Protein AF-A0A914Z9F3-F1 (afdb_monomer_lite)

Sequence (231 aa):
MIIFDWIPIPLVYPQLVTFCVRLYFFVCLFTRQIIKSKEAELPDSPLFWVPVTTIVEFIVYMGWSKVAEDMLHPLGETFGGNFECNHIIDTNLITGLSLVDSGAKPLPSLRKDAFWDSKTIAPLYTFETANRDIFTMTGTAATVNYVERVDRILMVPHKSKLIKMSQEEQDKSFKKVDVKKYNNKHKIFKKQQMNMDEDIIIKKLRRKANKEELDQMMVKPPLFEDVMLKL

InterPro domains:
  IPR000615 Bestrophin [PTHR10736] (2-202)
  IPR021134 Bestrophin-like [PF01062] (2-101)

Foldseek 3Di:
DVVPVVDADPPCPLVV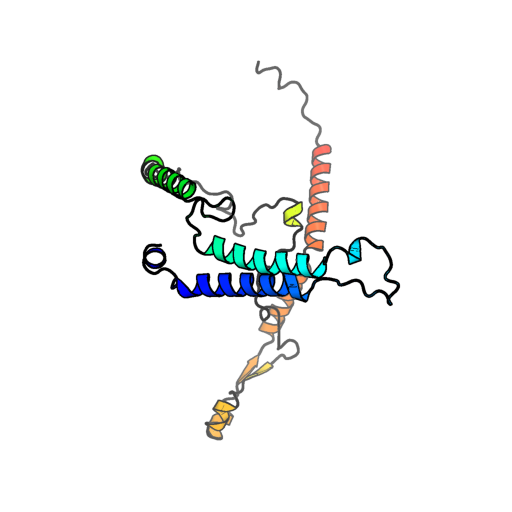LVVVLVVVVVVCVPPVQQDDDPPDPDPPDVCSRDVVVSVVVNCVSVVVSVVVVCVSCQCDPPPPRHDPVVVVVVVCVVVVVCCVPVVVDDDDDDDQDPCNVPPDDDDDDDPVVLPDDDPDDDDPCPLDDPCLPHQKDKDADDPVVVVVDDPVVRVVRIDIDGCPVVNVVSVVVVVVVVCVPSVNVVVVVVVVVVVVVVVVVVPDDDDPDPPPPPD

Secondary structure (DSSP, 8-state):
-HHHHHSPPPTHHHHHHHHHHHHHHHHHHHHT-----TTS-----HHHHS-HHHHHHHHHHHHHHHHHHHHH-TTS--TTTS--HHHHHHHHHHHHHHHHHTTTSPPPPP---TTTT-SS------HHHHTS-------TTSS--TTTT-SEEEE---HHHHTTS-HHHHHH--EEEE-HHHHHHHHHHHHHHHHT-HHHHHHHHHHHHHHHHHHHHHSPPPPTTTTTT--

Radius of gyration: 37.53 Å; chains: 1; bounding box: 71×94×92 Å

pLDDT: mean 79.24, std 12.4, range [41.91, 96.25]

Structure (mmCIF, N/CA/C/O backbone):
data_AF-A0A914Z9F3-F1
#
_entry.id   AF-A0A914Z9F3-F1
#
loop_
_atom_site.group_PDB
_atom_site.id
_atom_site.type_symbol
_atom_site.label_atom_id
_atom_site.label_alt_id
_atom_site.label_comp_id
_atom_site.label_asym_id
_atom_site.label_entity_id
_atom_site.label_seq_id
_atom_site.pdbx_PDB_ins_code
_atom_site.Cartn_x
_atom_site.Cartn_y
_atom_site.Cartn_z
_atom_site.occupancy
_atom_site.B_iso_or_equiv
_atom_site.auth_seq_id
_atom_site.auth_comp_id
_atom_site.auth_asym_id
_atom_site.auth_atom_id
_atom_site.pdbx_PDB_model_num
ATOM 1 N N . MET A 1 1 ? 14.588 -8.986 7.272 1.00 61.41 1 MET A N 1
ATOM 2 C CA . MET A 1 1 ? 15.694 -8.224 6.655 1.00 61.41 1 MET A CA 1
ATOM 3 C C . MET A 1 1 ? 16.942 -9.078 6.477 1.00 61.41 1 MET A C 1
ATOM 5 O O . MET A 1 1 ? 17.325 -9.273 5.341 1.00 61.41 1 MET A O 1
ATOM 9 N N . ILE A 1 2 ? 17.491 -9.687 7.536 1.00 73.06 2 ILE A N 1
ATOM 10 C CA . ILE A 1 2 ? 18.753 -10.460 7.471 1.00 73.06 2 ILE A CA 1
ATOM 11 C C . ILE A 1 2 ? 18.743 -11.578 6.411 1.00 73.06 2 ILE A C 1
ATOM 13 O O . ILE A 1 2 ? 19.707 -11.720 5.679 1.00 73.06 2 ILE A O 1
ATOM 17 N N . ILE A 1 3 ? 17.650 -12.338 6.265 1.00 80.06 3 ILE A N 1
ATOM 18 C CA . ILE A 1 3 ? 17.568 -13.420 5.257 1.00 80.06 3 ILE A CA 1
ATOM 19 C C . ILE A 1 3 ? 17.565 -12.874 3.815 1.00 80.06 3 ILE A C 1
ATOM 21 O O . ILE A 1 3 ? 18.126 -13.505 2.924 1.00 80.06 3 ILE A O 1
ATOM 25 N N . PHE A 1 4 ? 16.956 -11.704 3.594 1.00 77.06 4 PHE A N 1
ATOM 26 C CA . PHE A 1 4 ? 16.903 -11.052 2.279 1.00 77.06 4 PHE A CA 1
ATOM 27 C C . PHE A 1 4 ? 18.227 -10.378 1.904 1.00 77.06 4 PHE A C 1
ATOM 29 O O . PHE A 1 4 ? 18.531 -10.269 0.724 1.00 77.06 4 PHE A O 1
ATOM 36 N N . ASP A 1 5 ? 19.007 -9.957 2.900 1.00 79.62 5 ASP A N 1
ATOM 37 C CA . ASP A 1 5 ? 20.354 -9.410 2.714 1.00 79.62 5 ASP A CA 1
ATOM 38 C C . ASP A 1 5 ? 21.401 -10.529 2.537 1.00 79.62 5 ASP A C 1
ATOM 40 O O . ASP A 1 5 ? 22.296 -10.447 1.702 1.00 79.62 5 ASP A O 1
ATOM 44 N N . TRP A 1 6 ? 21.242 -11.637 3.270 1.00 84.38 6 TRP A N 1
ATOM 45 C CA . TRP A 1 6 ? 22.162 -12.778 3.241 1.00 84.38 6 TRP A CA 1
ATOM 46 C C . TRP A 1 6 ? 22.113 -13.569 1.929 1.00 84.38 6 TRP A C 1
ATOM 48 O O . TRP A 1 6 ? 23.140 -14.070 1.471 1.00 84.38 6 TRP A O 1
ATOM 58 N N . ILE A 1 7 ? 20.926 -13.740 1.339 1.00 83.94 7 ILE A N 1
ATOM 59 C CA . ILE A 1 7 ? 20.751 -14.498 0.094 1.00 83.94 7 ILE A CA 1
ATOM 60 C C . ILE A 1 7 ? 20.280 -13.536 -0.999 1.00 83.94 7 ILE A C 1
ATOM 62 O O . ILE A 1 7 ? 19.070 -13.383 -1.195 1.00 83.94 7 ILE A O 1
ATOM 66 N N . PRO A 1 8 ? 21.206 -12.897 -1.737 1.00 79.75 8 PRO A N 1
ATOM 67 C CA . PRO A 1 8 ? 20.824 -12.094 -2.883 1.00 79.75 8 PRO A CA 1
ATOM 68 C C . PRO A 1 8 ? 20.286 -12.992 -4.001 1.00 79.75 8 PRO A C 1
ATOM 70 O O . PRO A 1 8 ? 20.669 -14.159 -4.142 1.00 79.75 8 PRO A O 1
ATOM 73 N N . ILE A 1 9 ? 19.416 -12.427 -4.841 1.00 84.50 9 ILE A N 1
ATOM 74 C CA . ILE A 1 9 ? 18.993 -13.083 -6.083 1.00 84.50 9 ILE A CA 1
ATOM 75 C C . ILE A 1 9 ? 20.256 -13.428 -6.888 1.00 84.50 9 ILE A C 1
ATOM 77 O O . ILE A 1 9 ? 21.143 -12.575 -6.999 1.00 84.50 9 ILE A O 1
ATOM 81 N N . PRO A 1 10 ? 20.377 -14.650 -7.447 1.00 91.00 10 PRO A N 1
ATOM 82 C CA . PRO A 1 10 ? 21.606 -15.045 -8.116 1.00 91.00 10 PRO A CA 1
ATOM 83 C C . PRO A 1 10 ? 21.963 -14.056 -9.224 1.00 91.00 10 PRO A C 1
ATOM 85 O O . PRO A 1 10 ? 21.136 -13.739 -10.080 1.00 91.00 10 PRO A O 1
ATOM 88 N N . LEU A 1 11 ? 23.210 -13.585 -9.198 1.00 86.81 11 LEU A N 1
ATOM 89 C CA . LEU A 1 11 ? 23.693 -12.454 -9.993 1.00 86.81 11 LEU A CA 1
ATOM 90 C C . LEU A 1 11 ? 23.451 -12.617 -11.505 1.00 86.81 11 LEU A C 1
ATOM 92 O O . LEU A 1 11 ? 23.214 -11.641 -12.213 1.00 86.81 11 LEU A O 1
ATOM 96 N N . VAL A 1 12 ? 23.442 -13.860 -11.983 1.00 93.19 12 VAL A N 1
ATOM 97 C CA . VAL A 1 12 ? 23.140 -14.210 -13.374 1.00 93.19 12 VAL A CA 1
ATOM 98 C C . VAL A 1 12 ? 21.751 -13.745 -13.822 1.00 93.19 12 VAL A C 1
ATOM 100 O O . VAL A 1 12 ? 21.608 -13.349 -14.976 1.00 93.19 12 VAL A O 1
ATOM 103 N N . TYR A 1 13 ? 20.729 -13.751 -12.958 1.00 90.44 13 TYR A N 1
ATOM 104 C CA . TYR A 1 13 ? 19.361 -13.427 -13.379 1.00 90.44 13 TYR A CA 1
ATOM 105 C C . TYR A 1 13 ? 19.193 -11.945 -13.758 1.00 90.44 13 TYR A C 1
ATOM 107 O O . TYR A 1 13 ? 18.796 -11.684 -14.898 1.00 90.44 13 TYR A O 1
ATOM 115 N N . PRO A 1 14 ? 19.535 -10.957 -12.901 1.00 89.81 14 PRO A N 1
ATOM 116 C CA . PRO A 1 14 ? 19.434 -9.546 -13.283 1.00 89.81 14 PRO A CA 1
ATOM 117 C C . PRO A 1 14 ? 20.367 -9.183 -14.442 1.00 89.81 14 PRO A C 1
ATOM 119 O O . PRO A 1 14 ? 19.999 -8.391 -15.313 1.00 89.81 14 PRO A O 1
ATOM 122 N N . GLN A 1 15 ? 21.559 -9.789 -14.487 1.00 91.62 15 GLN A N 1
ATOM 123 C CA . GLN A 1 15 ? 22.522 -9.578 -15.566 1.00 91.62 15 GLN A CA 1
ATOM 124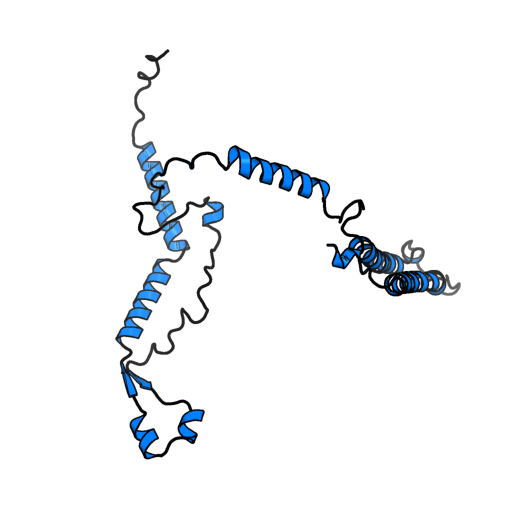 C C . GLN A 1 15 ? 21.980 -10.054 -16.914 1.00 91.62 15 GLN A C 1
ATOM 126 O O . GLN A 1 15 ? 22.049 -9.305 -17.888 1.00 91.62 15 GLN A O 1
ATOM 131 N N . LEU A 1 16 ? 21.405 -11.259 -16.971 1.00 93.56 16 LEU A N 1
ATOM 132 C CA . LEU A 1 16 ? 20.838 -11.816 -18.196 1.00 93.56 16 LEU A CA 1
ATOM 133 C C . LEU A 1 16 ? 19.661 -10.976 -18.694 1.00 93.56 16 LEU A C 1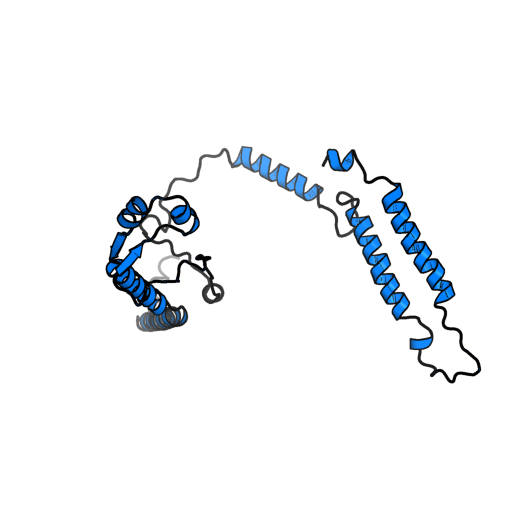
ATOM 135 O O . LEU A 1 16 ? 19.628 -10.618 -19.865 1.00 93.56 16 LEU A O 1
ATOM 139 N N . VAL A 1 17 ? 18.728 -10.611 -17.811 1.00 91.94 17 VAL A N 1
ATOM 140 C CA . VAL A 1 17 ? 17.560 -9.793 -18.180 1.00 91.94 17 VAL A CA 1
ATOM 141 C C . VAL A 1 17 ? 18.003 -8.433 -18.723 1.00 91.94 17 VAL A C 1
ATOM 143 O O . VAL A 1 17 ? 17.582 -8.031 -19.808 1.00 91.94 17 VAL A O 1
ATOM 146 N N . THR A 1 18 ? 18.925 -7.764 -18.029 1.00 90.75 18 THR A N 1
ATOM 147 C CA . THR A 1 18 ? 19.477 -6.472 -18.457 1.00 90.75 18 THR A CA 1
ATOM 148 C C . THR A 1 18 ? 20.204 -6.584 -19.798 1.00 90.75 18 THR A C 1
ATOM 150 O O . THR A 1 18 ? 20.069 -5.718 -20.664 1.00 90.75 18 THR A O 1
ATOM 153 N N . PHE A 1 19 ? 20.969 -7.658 -19.993 1.00 93.12 19 PHE A N 1
ATOM 154 C CA . PHE A 1 19 ? 21.674 -7.928 -21.239 1.00 93.12 19 PHE A CA 1
ATOM 155 C C . PHE A 1 19 ? 20.703 -8.180 -22.397 1.00 93.12 19 PHE A C 1
ATOM 157 O O . PHE A 1 19 ? 20.846 -7.557 -23.446 1.00 93.12 19 PHE A O 1
ATOM 164 N N . CYS A 1 20 ? 19.682 -9.018 -22.206 1.00 94.38 20 CYS A N 1
ATOM 165 C CA . CYS A 1 20 ? 18.675 -9.322 -23.220 1.00 94.38 20 CYS A CA 1
ATOM 166 C C . CYS A 1 20 ? 17.911 -8.072 -23.673 1.00 94.38 20 CYS A C 1
ATOM 168 O O . CYS A 1 20 ? 17.770 -7.857 -24.875 1.00 94.38 20 CYS A O 1
ATOM 170 N N . VAL A 1 21 ? 17.465 -7.223 -22.739 1.00 93.50 21 VAL A N 1
ATOM 171 C CA . VAL A 1 21 ? 16.741 -5.982 -23.071 1.00 93.50 21 VAL A CA 1
ATOM 172 C C . VAL A 1 21 ? 17.645 -5.016 -23.843 1.00 93.50 21 VAL A C 1
ATOM 174 O O . VAL A 1 21 ? 17.243 -4.486 -24.879 1.00 93.50 21 VAL A O 1
ATOM 177 N N . ARG A 1 22 ? 18.898 -4.830 -23.407 1.00 92.50 22 ARG A N 1
ATOM 178 C CA . ARG A 1 22 ? 19.866 -3.968 -24.110 1.00 92.50 22 ARG A CA 1
ATOM 179 C C . ARG A 1 22 ? 20.220 -4.505 -25.496 1.00 92.50 22 ARG A C 1
ATOM 181 O O . ARG A 1 22 ? 20.286 -3.727 -26.442 1.00 92.50 22 ARG A O 1
ATOM 188 N N . LEU A 1 23 ? 20.412 -5.817 -25.633 1.00 94.44 23 LEU A N 1
ATOM 189 C CA . LEU A 1 23 ? 20.721 -6.464 -26.908 1.00 94.44 23 LEU A CA 1
ATOM 190 C C . LEU A 1 23 ? 19.545 -6.369 -27.890 1.00 94.44 23 LEU A C 1
ATOM 192 O O . LEU A 1 23 ? 19.754 -6.078 -29.065 1.00 94.44 23 LEU A O 1
ATOM 196 N N . TYR A 1 24 ? 18.313 -6.551 -27.410 1.00 92.38 24 TYR A N 1
ATOM 197 C CA . TYR A 1 24 ? 17.103 -6.369 -28.212 1.00 92.38 24 TYR A CA 1
ATOM 198 C C . TYR A 1 24 ? 17.048 -4.963 -28.826 1.00 92.38 24 TYR A C 1
ATOM 200 O O . TYR A 1 24 ? 16.878 -4.820 -30.039 1.00 92.38 24 TYR A O 1
ATOM 208 N N . PHE A 1 25 ? 17.277 -3.923 -28.019 1.00 91.88 25 PHE A N 1
ATOM 209 C CA . PHE A 1 25 ? 17.292 -2.548 -28.521 1.00 91.88 25 PHE A CA 1
ATOM 210 C C . PHE A 1 25 ? 18.509 -2.222 -29.382 1.00 91.88 25 PHE A C 1
ATOM 212 O O . PHE A 1 25 ? 18.378 -1.461 -30.339 1.00 91.88 25 PHE A O 1
ATOM 219 N N . PHE A 1 26 ? 19.662 -2.837 -29.112 1.00 92.12 26 PHE A N 1
ATOM 220 C CA . PHE A 1 26 ? 20.844 -2.722 -29.964 1.00 92.12 26 PHE A CA 1
ATOM 221 C C . PHE A 1 26 ? 20.559 -3.219 -31.388 1.00 92.12 26 PHE A C 1
ATOM 223 O O . PHE A 1 26 ? 20.882 -2.535 -32.354 1.00 92.12 26 PHE A O 1
ATOM 230 N N . VAL A 1 27 ? 19.877 -4.358 -31.538 1.00 92.62 27 VAL A N 1
ATOM 231 C CA . VAL A 1 27 ? 19.457 -4.869 -32.854 1.00 92.62 27 VAL A CA 1
ATOM 232 C C . VAL A 1 27 ? 18.350 -4.001 -33.469 1.00 92.62 27 VAL A C 1
ATOM 234 O O . VAL A 1 27 ? 18.373 -3.735 -34.675 1.00 92.62 27 VAL A O 1
ATOM 237 N N . CYS A 1 28 ? 17.402 -3.503 -32.667 1.00 88.88 28 CYS A N 1
ATOM 238 C CA . CYS A 1 28 ? 16.354 -2.589 -33.140 1.00 88.88 28 CYS A CA 1
ATOM 239 C C . CYS A 1 28 ? 16.918 -1.275 -33.703 1.00 88.88 28 CYS A C 1
ATOM 241 O O . CYS A 1 28 ? 16.330 -0.720 -34.629 1.00 88.88 28 CYS A O 1
ATOM 243 N N . LEU A 1 29 ? 18.068 -0.809 -33.203 1.00 87.12 29 LEU A N 1
ATOM 244 C CA . LEU A 1 29 ? 18.739 0.404 -33.678 1.00 87.12 29 LEU A CA 1
ATOM 245 C C . LEU A 1 29 ? 19.137 0.306 -35.156 1.00 87.12 29 LEU A C 1
ATOM 247 O O . LEU A 1 29 ? 19.046 1.301 -35.867 1.00 87.12 29 LEU A O 1
ATOM 251 N N . PHE A 1 30 ? 19.531 -0.881 -35.627 1.00 87.56 30 PHE A N 1
ATOM 252 C CA . PHE A 1 30 ? 19.907 -1.115 -37.027 1.00 87.56 30 PHE A CA 1
ATOM 253 C C . PHE A 1 30 ? 18.733 -1.584 -37.890 1.00 87.56 30 PHE A C 1
ATOM 255 O O . PHE A 1 30 ? 18.612 -1.187 -39.043 1.00 87.56 30 PHE A O 1
ATOM 262 N N . THR A 1 31 ? 17.852 -2.421 -37.340 1.00 86.69 31 THR A N 1
ATOM 263 C CA . THR A 1 31 ? 16.761 -3.048 -38.108 1.00 86.69 31 THR A CA 1
ATOM 264 C C . THR A 1 31 ? 15.561 -2.134 -38.327 1.00 86.69 31 THR A C 1
ATOM 266 O O . THR A 1 31 ? 14.862 -2.285 -39.323 1.00 86.69 31 THR A O 1
ATOM 269 N N . ARG A 1 32 ? 15.315 -1.175 -37.427 1.00 83.56 32 ARG A N 1
ATOM 270 C CA . ARG A 1 32 ? 14.172 -0.251 -37.508 1.00 83.56 32 ARG A CA 1
ATOM 271 C C . ARG A 1 32 ? 14.560 1.136 -38.023 1.00 83.56 32 ARG A C 1
ATOM 273 O O . ARG A 1 32 ? 13.851 2.109 -37.768 1.00 83.56 32 ARG A O 1
ATOM 280 N N . GLN A 1 33 ? 15.687 1.232 -38.731 1.00 83.00 33 GLN A N 1
ATOM 281 C CA . GLN A 1 33 ? 16.065 2.453 -39.436 1.00 83.00 33 GLN A CA 1
ATOM 282 C C . GLN A 1 33 ? 15.155 2.649 -40.643 1.00 83.00 33 GLN A C 1
ATOM 284 O O . GLN A 1 33 ? 14.947 1.743 -41.447 1.00 83.00 33 GLN A O 1
ATOM 289 N N . ILE A 1 34 ? 14.615 3.854 -40.768 1.00 76.12 34 ILE A N 1
ATOM 290 C CA . ILE A 1 34 ? 13.726 4.214 -41.862 1.00 76.12 34 ILE A CA 1
ATOM 291 C C . ILE A 1 34 ? 14.596 4.629 -43.057 1.00 76.12 34 ILE A C 1
ATOM 293 O O . ILE A 1 34 ? 15.137 5.733 -43.101 1.00 76.12 34 ILE A O 1
ATOM 297 N N . ILE A 1 35 ? 14.773 3.722 -44.020 1.00 73.38 35 ILE A N 1
ATOM 298 C CA . ILE A 1 35 ? 15.556 3.971 -45.238 1.00 73.38 35 ILE A CA 1
ATOM 299 C C . ILE A 1 35 ? 14.635 4.623 -46.276 1.00 73.38 35 ILE A C 1
ATOM 301 O O . ILE A 1 35 ? 13.633 4.034 -46.683 1.00 73.38 35 ILE A O 1
ATOM 305 N N . LYS A 1 36 ? 14.970 5.840 -46.726 1.00 65.38 36 LYS A N 1
ATOM 306 C CA . LYS A 1 36 ? 14.265 6.494 -47.840 1.00 65.38 36 LYS A CA 1
ATOM 307 C C . LYS A 1 36 ? 14.519 5.701 -49.129 1.00 65.38 36 LYS A C 1
ATOM 309 O O . LYS A 1 36 ? 15.645 5.681 -49.624 1.00 65.38 36 LYS A O 1
ATOM 314 N N . SER A 1 37 ? 13.486 5.065 -49.682 1.00 62.09 37 SER A N 1
ATOM 315 C CA . SER A 1 37 ? 13.538 4.535 -51.050 1.00 62.09 37 SER A CA 1
ATOM 316 C C . SER A 1 37 ? 13.363 5.686 -52.042 1.00 62.09 37 SER A C 1
ATOM 318 O O . SER A 1 37 ? 12.465 6.506 -51.868 1.00 62.09 37 SER A O 1
ATOM 320 N N . LYS A 1 38 ? 14.199 5.750 -53.088 1.00 58.78 38 LYS A N 1
ATOM 321 C CA . LYS A 1 38 ? 14.121 6.782 -54.144 1.00 58.78 38 LYS A CA 1
ATOM 322 C C . LYS A 1 38 ? 12.818 6.731 -54.960 1.00 58.78 38 LYS A C 1
ATOM 324 O O . LYS A 1 38 ? 12.537 7.678 -55.681 1.00 58.78 38 LYS A O 1
ATOM 329 N N . GLU A 1 39 ? 12.052 5.648 -54.850 1.00 58.75 39 GLU A N 1
ATOM 330 C CA . GLU A 1 39 ? 10.845 5.382 -55.648 1.00 58.75 39 GLU A CA 1
ATOM 331 C C . GLU A 1 39 ? 9.534 5.610 -54.876 1.00 58.75 39 GLU A C 1
ATOM 333 O O . GLU A 1 39 ? 8.460 5.560 -55.469 1.00 58.75 39 GLU A O 1
ATOM 338 N N . ALA A 1 40 ? 9.597 5.869 -53.565 1.00 59.59 40 ALA A N 1
ATOM 339 C CA . ALA A 1 40 ? 8.420 6.120 -52.741 1.00 59.59 40 ALA A CA 1
ATOM 340 C C . ALA A 1 40 ? 8.362 7.603 -52.358 1.00 59.59 40 ALA A C 1
ATOM 342 O O . ALA A 1 40 ? 9.180 8.071 -51.565 1.00 59.59 40 ALA A O 1
ATOM 343 N N . GLU A 1 41 ? 7.387 8.332 -52.910 1.00 58.06 41 GLU A N 1
ATOM 344 C CA . GLU A 1 41 ? 7.013 9.688 -52.492 1.00 58.06 41 GLU A CA 1
ATOM 345 C C . GLU A 1 41 ? 6.486 9.657 -51.050 1.00 58.06 41 GLU A C 1
ATOM 347 O O . GLU A 1 41 ? 5.288 9.617 -50.777 1.00 58.06 41 GLU A O 1
ATOM 352 N N . LEU A 1 42 ? 7.407 9.599 -50.097 1.00 62.88 42 LEU A N 1
ATOM 353 C CA . LEU A 1 42 ? 7.097 9.696 -48.683 1.00 62.88 42 LEU A CA 1
ATOM 354 C C . LEU A 1 42 ? 6.924 11.179 -48.340 1.00 62.88 42 LEU A C 1
ATOM 356 O O . LEU A 1 42 ? 7.831 11.964 -48.623 1.00 62.88 42 LEU A O 1
ATOM 360 N N . PRO A 1 43 ? 5.792 11.586 -47.739 1.00 62.19 43 PRO A N 1
ATOM 361 C CA . PRO A 1 43 ? 5.597 12.970 -47.334 1.00 62.19 43 PRO A CA 1
ATOM 362 C C . PRO A 1 43 ? 6.704 13.374 -46.352 1.00 62.19 43 PRO A C 1
ATOM 364 O O . PRO A 1 43 ? 6.964 12.642 -45.392 1.00 62.19 43 PRO A O 1
ATOM 367 N N . ASP A 1 44 ? 7.323 14.541 -46.578 1.00 63.91 44 ASP A N 1
ATOM 368 C CA . ASP A 1 44 ? 8.350 15.178 -45.729 1.00 63.91 44 ASP A CA 1
ATOM 369 C C . ASP A 1 44 ? 7.759 15.634 -44.379 1.00 63.91 44 ASP A C 1
ATOM 371 O O . ASP A 1 44 ? 7.797 16.795 -43.975 1.00 63.91 44 ASP A O 1
ATOM 375 N N . SER A 1 45 ? 7.148 14.697 -43.666 1.00 65.31 45 SER A N 1
ATOM 376 C CA . SER A 1 45 ? 6.638 14.885 -42.323 1.00 65.31 45 SER A CA 1
ATOM 377 C C . SER A 1 45 ? 7.734 14.503 -41.320 1.00 65.31 45 SER A C 1
ATOM 379 O O . SER A 1 45 ? 8.380 13.460 -41.469 1.00 65.31 45 SER A O 1
ATOM 381 N N . PRO A 1 46 ? 7.951 15.300 -40.258 1.00 61.53 46 PRO A N 1
ATOM 382 C CA . PRO A 1 46 ? 8.983 15.026 -39.251 1.00 61.53 46 PRO A CA 1
ATOM 383 C C . PRO A 1 46 ? 8.751 13.699 -38.507 1.00 61.53 46 PRO A C 1
ATOM 385 O O . PRO A 1 46 ? 9.689 13.123 -37.956 1.00 61.53 46 PRO A O 1
ATOM 388 N N . LEU A 1 47 ? 7.518 13.180 -38.543 1.00 60.88 47 LEU A N 1
ATOM 389 C CA . LEU A 1 47 ? 7.127 11.892 -37.973 1.00 60.88 47 LEU A CA 1
ATOM 390 C C . LEU A 1 47 ? 7.802 10.692 -38.665 1.00 60.88 47 LEU A C 1
ATOM 392 O O . LEU A 1 47 ? 7.956 9.647 -38.045 1.00 60.88 47 LEU A O 1
ATOM 396 N N . PHE A 1 48 ? 8.230 10.835 -39.923 1.00 65.75 48 PHE A N 1
ATOM 397 C CA . PHE A 1 48 ? 8.920 9.773 -40.661 1.00 65.75 48 PHE A CA 1
ATOM 398 C C . PHE A 1 48 ? 10.428 9.723 -40.372 1.00 65.75 48 PHE A C 1
ATOM 400 O O . PHE A 1 48 ? 11.066 8.695 -40.567 1.00 65.75 48 PHE A O 1
ATOM 407 N N . TRP A 1 49 ? 11.019 10.823 -39.897 1.00 71.00 49 TRP A N 1
ATOM 408 C CA . TRP A 1 49 ? 12.447 10.871 -39.568 1.00 71.00 49 TRP A CA 1
ATOM 409 C C . TRP A 1 49 ? 12.753 10.279 -38.185 1.00 71.00 49 TRP A C 1
ATOM 411 O O . TRP A 1 49 ? 13.843 9.759 -37.953 1.00 71.00 49 TRP A O 1
ATOM 421 N N . VAL A 1 50 ? 11.787 10.338 -37.264 1.00 78.50 50 VAL A N 1
ATOM 422 C CA . VAL A 1 50 ? 11.940 9.871 -35.882 1.00 78.50 50 VAL A CA 1
ATOM 423 C C . VAL A 1 50 ? 11.058 8.640 -35.653 1.00 78.50 50 VAL A C 1
ATOM 425 O O . VAL A 1 50 ? 9.838 8.748 -35.768 1.00 78.50 50 VAL A O 1
ATOM 428 N N . PRO A 1 51 ? 11.614 7.474 -35.271 1.00 83.50 51 PRO A N 1
ATOM 429 C CA . PRO A 1 51 ? 10.828 6.262 -35.051 1.00 83.50 51 PRO A CA 1
ATOM 430 C C . PRO A 1 51 ? 10.089 6.317 -33.700 1.00 83.50 51 PRO A C 1
ATOM 432 O O . PRO A 1 51 ? 10.477 5.655 -32.737 1.00 83.50 51 PRO A O 1
ATOM 435 N N . VAL A 1 52 ? 9.012 7.107 -33.622 1.00 84.50 52 VAL A N 1
ATOM 436 C CA . VAL A 1 52 ? 8.247 7.370 -32.386 1.00 84.50 52 VAL A CA 1
ATOM 437 C C . VAL A 1 52 ? 7.767 6.080 -31.713 1.00 84.50 52 VAL A C 1
ATOM 439 O O . VAL A 1 52 ? 7.929 5.935 -30.505 1.00 84.50 52 VAL A O 1
ATOM 442 N N . THR A 1 53 ? 7.260 5.105 -32.473 1.00 84.31 53 THR A N 1
ATOM 443 C CA . THR A 1 53 ? 6.823 3.806 -31.925 1.00 84.31 53 THR A CA 1
ATOM 444 C C . THR A 1 53 ? 7.962 3.060 -31.226 1.00 84.31 53 THR A C 1
ATOM 446 O O . THR A 1 53 ? 7.789 2.572 -30.114 1.00 84.31 53 THR A O 1
ATOM 449 N N . THR A 1 54 ? 9.158 3.036 -31.823 1.00 87.44 54 THR A N 1
ATOM 450 C CA . THR A 1 54 ? 10.338 2.389 -31.225 1.00 87.44 54 THR A CA 1
ATOM 451 C C . THR A 1 54 ? 10.828 3.137 -29.983 1.00 87.44 54 THR A C 1
ATOM 453 O O . THR A 1 54 ? 11.300 2.504 -29.045 1.00 87.44 54 THR A O 1
ATOM 456 N N . ILE A 1 55 ? 10.686 4.467 -29.937 1.00 89.12 55 ILE A N 1
ATOM 457 C CA . ILE A 1 55 ? 11.013 5.276 -28.751 1.00 89.12 55 ILE A CA 1
ATOM 458 C C . ILE A 1 55 ? 10.048 4.972 -27.600 1.00 89.12 55 ILE A C 1
ATOM 460 O O . ILE A 1 55 ? 10.488 4.796 -26.467 1.00 89.12 55 ILE A O 1
ATOM 464 N N . VAL A 1 56 ? 8.745 4.863 -27.873 1.00 91.75 56 VAL A N 1
ATOM 465 C CA . VAL A 1 56 ? 7.750 4.493 -26.854 1.00 91.75 56 VAL A CA 1
ATOM 466 C C . VAL A 1 56 ? 8.007 3.077 -26.338 1.00 91.75 56 VAL A C 1
ATOM 468 O O . VAL A 1 56 ? 8.043 2.871 -25.126 1.00 91.75 56 VAL A O 1
ATOM 471 N N . GLU A 1 57 ? 8.262 2.115 -27.229 1.00 91.00 57 GLU A N 1
ATOM 472 C CA . GLU A 1 57 ? 8.661 0.757 -26.837 1.00 91.00 57 GLU A CA 1
ATOM 473 C C . GLU A 1 57 ? 9.930 0.772 -25.974 1.00 91.00 57 GLU A C 1
ATOM 475 O O . GLU A 1 57 ? 9.972 0.124 -24.930 1.00 91.00 57 GLU A O 1
ATOM 480 N N . PHE A 1 58 ? 10.944 1.553 -26.356 1.00 92.19 58 PHE A N 1
ATOM 481 C CA . PHE A 1 58 ? 12.170 1.711 -25.576 1.00 92.19 58 PHE A CA 1
ATOM 482 C C . PHE A 1 58 ? 11.891 2.224 -24.165 1.00 92.19 58 PHE A C 1
ATOM 484 O O . PHE A 1 58 ? 12.356 1.617 -23.204 1.00 92.19 58 PHE A O 1
ATOM 491 N N . ILE A 1 59 ? 11.094 3.285 -24.024 1.00 93.69 59 ILE A N 1
ATOM 492 C CA . ILE A 1 59 ? 10.739 3.851 -22.717 1.00 93.69 59 ILE A CA 1
ATOM 493 C C . ILE A 1 59 ? 10.013 2.815 -21.854 1.00 93.69 59 ILE A C 1
ATOM 495 O O . ILE A 1 59 ? 10.339 2.681 -20.679 1.00 93.69 59 ILE A O 1
ATOM 499 N N . VAL A 1 60 ? 9.073 2.052 -22.417 1.00 93.12 60 VAL A N 1
ATOM 500 C CA . VAL A 1 60 ? 8.314 1.045 -21.658 1.00 93.12 60 VAL A CA 1
ATOM 501 C C . VAL A 1 60 ? 9.210 -0.107 -21.201 1.00 93.12 60 VAL A C 1
ATOM 503 O O . VAL A 1 60 ? 9.227 -0.428 -20.015 1.00 93.12 60 VAL A O 1
ATOM 506 N N . TYR A 1 61 ? 9.984 -0.722 -22.098 1.00 92.44 61 TYR A N 1
ATOM 507 C CA . TYR A 1 61 ? 10.812 -1.882 -21.748 1.00 92.44 61 TYR A CA 1
ATOM 508 C C . TYR A 1 61 ? 12.029 -1.509 -20.887 1.00 92.44 61 TYR A C 1
ATOM 510 O O . TYR A 1 61 ? 12.348 -2.227 -19.938 1.00 92.44 61 TYR A O 1
ATOM 518 N N . MET A 1 62 ? 12.694 -0.382 -21.168 1.00 92.56 62 MET A N 1
ATOM 519 C CA . MET A 1 62 ? 13.784 0.111 -20.317 1.00 92.56 62 MET A CA 1
ATOM 520 C C . MET A 1 62 ? 13.264 0.630 -18.982 1.00 92.56 62 MET A C 1
ATOM 522 O O . MET A 1 62 ? 13.885 0.368 -17.957 1.00 92.56 62 MET A O 1
ATOM 526 N N . GLY A 1 63 ? 12.124 1.324 -18.982 1.00 91.06 63 GLY A N 1
ATOM 527 C CA . GLY A 1 63 ? 11.463 1.794 -17.769 1.00 91.06 63 GLY A CA 1
ATOM 528 C C . GLY A 1 63 ? 11.066 0.633 -16.864 1.00 91.06 63 GLY A C 1
ATOM 529 O O . GLY A 1 63 ? 11.392 0.644 -15.683 1.00 91.06 63 GLY A O 1
ATOM 530 N N . TRP A 1 64 ? 10.465 -0.423 -17.416 1.00 90.94 64 TRP A N 1
ATOM 531 C CA . TRP A 1 64 ? 10.130 -1.624 -16.648 1.00 90.94 64 TRP A CA 1
ATOM 532 C C . TRP A 1 64 ? 11.383 -2.314 -16.089 1.00 90.94 64 TRP A C 1
ATOM 534 O O . TRP A 1 64 ? 11.424 -2.656 -14.907 1.00 90.94 64 TRP A O 1
ATOM 544 N N . SER A 1 65 ? 12.446 -2.452 -16.889 1.00 90.69 65 SER A N 1
ATOM 545 C CA . SER A 1 65 ? 13.721 -2.989 -16.396 1.00 90.69 65 SER A CA 1
ATOM 546 C C . SER A 1 65 ? 14.329 -2.126 -15.285 1.00 90.69 65 SER A C 1
ATOM 548 O O . SER A 1 65 ? 14.932 -2.674 -14.367 1.00 90.69 65 SER A O 1
ATOM 550 N N . LYS A 1 66 ? 14.174 -0.798 -15.352 1.00 87.38 66 LYS A N 1
ATOM 551 C CA . LYS A 1 66 ? 14.678 0.137 -14.342 1.00 87.38 66 LYS A CA 1
ATOM 552 C C . LYS A 1 66 ? 13.897 0.075 -13.036 1.00 87.38 66 LYS A C 1
ATOM 554 O O . LYS A 1 66 ? 14.514 0.012 -11.984 1.00 87.38 66 LYS A O 1
ATOM 559 N N . VAL A 1 67 ? 12.571 -0.045 -13.099 1.00 88.50 67 VAL A N 1
ATOM 560 C CA . VAL A 1 67 ? 11.744 -0.288 -11.905 1.00 88.50 67 VAL A CA 1
ATOM 561 C C . VAL A 1 67 ? 12.182 -1.570 -11.190 1.00 88.50 67 VAL A C 1
ATOM 563 O O . VAL A 1 67 ? 12.292 -1.587 -9.969 1.00 88.50 67 VAL A O 1
ATOM 566 N N . ALA A 1 68 ? 12.476 -2.641 -11.934 1.00 86.75 68 ALA A N 1
ATOM 567 C CA . ALA A 1 68 ? 12.961 -3.888 -11.343 1.00 86.75 68 ALA A CA 1
ATOM 568 C C . ALA A 1 68 ? 14.353 -3.745 -10.693 1.00 86.75 68 ALA A C 1
ATOM 570 O O . ALA A 1 68 ? 14.605 -4.367 -9.664 1.00 86.75 68 ALA A O 1
ATOM 571 N N . GLU A 1 69 ? 15.240 -2.934 -11.277 1.00 85.19 69 GLU A N 1
ATOM 572 C CA . GLU A 1 69 ? 16.558 -2.603 -10.713 1.00 85.19 69 GLU A CA 1
ATOM 573 C C . GLU A 1 69 ? 16.419 -1.815 -9.402 1.00 85.19 69 GLU A C 1
ATOM 575 O O . GLU A 1 69 ? 17.045 -2.173 -8.406 1.00 85.19 69 GLU A O 1
ATOM 580 N N . ASP A 1 70 ? 15.535 -0.818 -9.369 1.00 82.88 70 ASP A N 1
ATOM 581 C CA . ASP A 1 70 ? 15.286 0.002 -8.180 1.00 82.88 70 ASP A CA 1
ATOM 582 C C . ASP A 1 70 ? 14.645 -0.819 -7.045 1.00 82.88 70 ASP A C 1
ATOM 584 O O . ASP A 1 70 ? 15.020 -0.691 -5.878 1.00 82.88 70 ASP A O 1
ATOM 588 N N . MET A 1 71 ? 13.729 -1.738 -7.375 1.00 81.94 71 MET A N 1
ATOM 589 C CA . MET A 1 71 ? 13.101 -2.641 -6.401 1.00 81.94 71 MET A CA 1
ATOM 590 C C . MET A 1 71 ? 14.042 -3.728 -5.868 1.00 81.94 71 MET A C 1
ATOM 592 O O . MET A 1 71 ? 13.738 -4.341 -4.843 1.00 81.94 71 MET A O 1
ATOM 596 N N . LEU A 1 72 ? 15.164 -3.994 -6.545 1.00 81.44 72 LEU A N 1
ATOM 597 C CA . LEU A 1 72 ? 16.135 -4.999 -6.113 1.00 81.44 72 LEU A CA 1
ATOM 598 C C . LEU A 1 72 ? 16.877 -4.560 -4.844 1.00 81.44 72 LEU A C 1
ATOM 600 O O . LEU A 1 72 ? 17.275 -5.408 -4.048 1.00 81.44 72 LEU A O 1
ATOM 604 N N . HIS A 1 73 ? 17.043 -3.249 -4.648 1.00 78.75 73 HIS A N 1
ATOM 605 C CA . HIS A 1 73 ? 17.751 -2.682 -3.503 1.00 78.75 73 HIS A CA 1
ATOM 606 C C . HIS A 1 73 ? 16.888 -1.640 -2.765 1.00 78.75 73 HIS A C 1
ATOM 608 O O . HIS A 1 73 ? 17.226 -0.457 -2.741 1.00 78.75 73 HIS A O 1
ATOM 614 N N . PRO A 1 74 ? 15.786 -2.061 -2.112 1.00 77.12 74 PRO A N 1
ATOM 615 C CA . PRO A 1 74 ? 14.789 -1.150 -1.536 1.00 77.12 74 PRO A CA 1
ATOM 616 C C . PRO A 1 74 ? 15.278 -0.378 -0.295 1.00 77.12 74 PRO A C 1
ATOM 618 O O . PRO A 1 74 ? 14.587 0.520 0.181 1.00 77.12 74 PRO A O 1
ATOM 621 N N . LEU A 1 75 ? 16.458 -0.718 0.238 1.00 75.56 75 LEU A N 1
ATOM 622 C CA . LEU A 1 75 ? 17.082 -0.086 1.412 1.00 75.56 75 LEU A CA 1
ATOM 623 C C . LEU A 1 75 ? 18.213 0.896 1.057 1.00 75.56 75 LEU A C 1
ATOM 625 O O . LEU A 1 75 ? 18.858 1.427 1.954 1.00 75.56 75 LEU A O 1
ATOM 629 N N . GLY A 1 76 ? 18.492 1.097 -0.234 1.00 74.00 76 GLY A N 1
ATOM 630 C CA . GLY A 1 76 ? 19.487 2.066 -0.696 1.00 74.00 76 GLY A CA 1
ATOM 631 C C . GLY A 1 76 ? 19.008 3.518 -0.604 1.00 74.00 76 GLY A C 1
ATOM 632 O O . GLY A 1 76 ? 17.882 3.793 -0.206 1.00 74.00 76 GLY A O 1
ATOM 633 N N . GLU A 1 77 ? 19.859 4.448 -1.028 1.00 67.94 77 GLU A N 1
ATOM 634 C CA . GLU A 1 77 ? 19.571 5.894 -1.038 1.00 67.94 77 GLU A CA 1
ATOM 635 C C . GLU A 1 77 ? 19.051 6.387 -2.403 1.00 67.94 77 GLU A C 1
ATOM 637 O O . GLU A 1 77 ? 19.168 7.564 -2.751 1.00 67.94 77 GLU A O 1
ATOM 642 N N . THR A 1 78 ? 18.525 5.487 -3.238 1.00 64.81 78 THR A N 1
ATOM 643 C CA . THR A 1 78 ? 18.090 5.837 -4.591 1.00 64.81 78 THR A CA 1
ATOM 644 C C . THR A 1 78 ? 16.859 6.752 -4.552 1.00 64.81 78 THR A C 1
ATOM 646 O O . THR A 1 78 ? 15.941 6.592 -3.751 1.00 64.81 78 THR A O 1
ATOM 649 N N . PHE A 1 79 ? 16.858 7.752 -5.435 1.00 57.81 79 PHE A N 1
ATOM 650 C CA . PHE A 1 79 ? 16.191 9.053 -5.273 1.00 57.81 79 PHE A CA 1
ATOM 651 C C . PHE A 1 79 ? 14.641 9.077 -5.328 1.00 57.81 79 PHE A C 1
ATOM 653 O O . PHE A 1 79 ? 14.067 10.120 -5.637 1.00 57.81 79 PHE A O 1
ATOM 660 N N . GLY A 1 80 ? 13.920 7.980 -5.070 1.00 61.25 80 GLY A N 1
ATOM 661 C CA . GLY A 1 80 ? 12.451 8.053 -5.131 1.00 61.25 80 GLY A CA 1
ATOM 662 C C . GLY A 1 80 ? 11.613 6.813 -4.830 1.00 61.25 80 GLY A C 1
ATOM 663 O O . GLY A 1 80 ? 10.398 6.890 -4.998 1.00 61.25 80 GLY A O 1
ATOM 664 N N . GLY A 1 81 ? 12.198 5.687 -4.407 1.00 64.62 81 GLY A N 1
ATOM 665 C CA . GLY A 1 81 ? 11.434 4.449 -4.165 1.00 64.62 81 GLY A CA 1
ATOM 666 C C . GLY A 1 81 ? 11.858 3.640 -2.940 1.00 64.62 81 GLY A C 1
ATOM 667 O O . GLY A 1 81 ? 11.341 2.546 -2.722 1.00 64.62 81 GLY A O 1
ATOM 668 N N . ASN A 1 82 ? 12.801 4.154 -2.158 1.00 80.69 82 ASN A N 1
ATOM 669 C CA . ASN A 1 82 ? 13.433 3.433 -1.067 1.00 80.69 82 ASN A CA 1
ATOM 670 C C . ASN A 1 82 ? 12.727 3.686 0.268 1.00 80.69 82 ASN A C 1
ATOM 672 O O . ASN A 1 82 ? 12.044 4.694 0.454 1.00 80.69 82 ASN A O 1
ATOM 676 N N . PHE A 1 83 ? 12.876 2.756 1.210 1.00 80.31 83 PHE A N 1
ATOM 677 C CA . PHE A 1 83 ? 12.377 2.974 2.563 1.00 80.31 83 PHE A CA 1
ATOM 678 C C . PHE A 1 83 ? 13.194 4.066 3.260 1.00 80.31 83 PHE A C 1
ATOM 680 O O . PHE A 1 83 ? 14.417 3.980 3.331 1.00 80.31 83 PHE A O 1
ATOM 687 N N . GLU A 1 84 ? 12.506 5.040 3.858 1.00 85.50 84 GLU A N 1
ATOM 688 C CA . GLU A 1 84 ? 13.099 6.064 4.727 1.00 85.50 84 GLU A CA 1
ATOM 689 C C . GLU A 1 84 ? 13.499 5.457 6.080 1.00 85.50 84 GLU A C 1
ATOM 691 O O . GLU A 1 84 ? 12.895 5.713 7.126 1.00 85.50 84 GLU A O 1
ATOM 696 N N . CYS A 1 85 ? 14.499 4.576 6.067 1.00 86.44 85 CYS A N 1
ATOM 697 C CA . CYS A 1 85 ? 14.914 3.817 7.241 1.00 86.44 85 CYS A CA 1
ATOM 698 C C . CYS A 1 85 ? 15.361 4.727 8.387 1.00 86.44 85 CYS A C 1
ATOM 700 O O . CYS A 1 85 ? 15.025 4.440 9.533 1.00 86.44 85 CYS A O 1
ATOM 702 N N . ASN A 1 86 ? 16.034 5.842 8.085 1.00 88.62 86 ASN A N 1
ATOM 703 C CA . ASN A 1 86 ? 16.443 6.827 9.089 1.00 88.62 86 ASN A CA 1
ATOM 704 C C . ASN A 1 86 ? 15.228 7.388 9.840 1.00 88.62 86 ASN A C 1
ATOM 706 O O . ASN A 1 86 ? 15.180 7.344 11.066 1.00 88.62 86 ASN A O 1
ATOM 710 N N . HIS A 1 87 ? 14.185 7.791 9.109 1.00 90.69 87 HIS A N 1
ATOM 711 C CA . HIS A 1 87 ? 12.950 8.288 9.710 1.00 90.69 87 HIS A CA 1
ATOM 712 C C . HIS A 1 87 ? 12.249 7.233 10.579 1.00 90.69 87 HIS A C 1
ATOM 714 O O . HIS A 1 87 ? 11.752 7.541 11.667 1.00 90.69 87 HIS A O 1
ATOM 720 N N . ILE A 1 88 ? 12.211 5.979 10.116 1.00 92.19 88 ILE A N 1
ATOM 721 C CA . ILE A 1 88 ? 11.606 4.869 10.864 1.00 92.19 88 ILE A CA 1
ATOM 722 C C . ILE A 1 88 ? 12.383 4.603 12.159 1.00 92.19 88 ILE A C 1
ATOM 724 O O . ILE A 1 88 ? 11.769 4.399 13.207 1.00 92.19 88 ILE A O 1
ATOM 728 N N . ILE A 1 89 ? 13.716 4.608 12.104 1.00 94.31 89 ILE A N 1
ATOM 729 C CA . ILE A 1 89 ? 14.575 4.400 13.275 1.00 94.31 89 ILE A CA 1
ATOM 730 C C . ILE A 1 89 ? 14.351 5.516 14.296 1.00 94.31 89 ILE A C 1
ATOM 732 O O . ILE A 1 89 ? 14.056 5.215 15.454 1.00 94.31 89 ILE A O 1
ATOM 736 N N . ASP A 1 90 ? 14.404 6.777 13.868 1.00 96.25 90 ASP A N 1
ATOM 737 C CA . ASP A 1 90 ? 14.227 7.932 14.750 1.00 96.25 90 ASP A CA 1
ATOM 738 C C . ASP A 1 90 ? 12.843 7.927 15.408 1.00 96.25 90 ASP A C 1
ATOM 740 O O . ASP A 1 90 ? 12.717 8.072 16.626 1.00 96.25 90 ASP A O 1
ATOM 744 N N . THR A 1 91 ? 11.793 7.672 14.625 1.00 95.88 91 THR A N 1
ATOM 745 C CA . THR A 1 91 ? 10.411 7.631 15.122 1.00 95.88 91 THR A CA 1
ATOM 746 C C . THR A 1 91 ? 10.209 6.507 16.129 1.00 95.88 91 THR A C 1
ATOM 748 O O . THR A 1 91 ? 9.597 6.722 17.179 1.00 95.88 91 THR A O 1
ATOM 751 N N . ASN A 1 92 ? 10.735 5.313 15.851 1.00 96.06 92 ASN A N 1
ATOM 752 C CA . ASN A 1 92 ? 10.621 4.174 16.758 1.00 96.06 92 ASN A CA 1
ATOM 753 C C . ASN A 1 92 ? 11.405 4.404 18.051 1.00 96.06 92 ASN A C 1
ATOM 755 O O . ASN A 1 92 ? 10.905 4.075 19.127 1.00 96.06 92 ASN A O 1
ATOM 759 N N . LEU A 1 93 ? 12.599 4.994 17.963 1.00 95.75 93 LEU A N 1
ATOM 760 C CA . LEU A 1 93 ? 13.413 5.319 19.129 1.00 95.75 93 LEU A CA 1
ATOM 761 C C . LEU A 1 93 ? 12.710 6.350 20.017 1.00 95.75 93 LEU A C 1
ATOM 763 O O . LEU A 1 93 ? 12.543 6.115 21.213 1.00 95.75 93 LEU A O 1
ATOM 767 N N . ILE A 1 94 ? 12.238 7.456 19.437 1.00 95.38 94 ILE A N 1
ATOM 768 C CA . ILE A 1 94 ? 11.536 8.518 20.169 1.00 95.38 94 ILE A CA 1
ATOM 769 C C . ILE A 1 94 ? 10.241 7.982 20.785 1.00 95.38 94 ILE A C 1
ATOM 771 O O . ILE A 1 94 ? 9.986 8.202 21.968 1.00 95.38 94 ILE A O 1
ATOM 775 N N . THR A 1 95 ? 9.435 7.251 20.014 1.00 94.19 95 THR A N 1
ATOM 776 C CA . THR A 1 95 ? 8.156 6.702 20.490 1.00 94.19 95 THR A CA 1
ATOM 777 C C . THR A 1 95 ? 8.376 5.662 21.585 1.00 94.19 95 THR A C 1
ATOM 779 O O . THR A 1 95 ? 7.689 5.693 22.604 1.00 94.19 95 THR A O 1
ATOM 782 N N . GLY A 1 96 ? 9.358 4.772 21.418 1.00 93.19 96 GLY A N 1
ATOM 783 C CA . GLY A 1 96 ? 9.706 3.759 22.413 1.00 93.19 96 GLY A CA 1
ATOM 784 C C . GLY A 1 96 ? 10.198 4.372 23.723 1.00 93.19 96 GLY A C 1
ATOM 785 O O . GLY A 1 96 ? 9.714 3.999 24.792 1.00 93.19 96 GLY A O 1
ATOM 786 N N . LEU A 1 97 ? 11.097 5.360 23.652 1.00 93.50 97 LEU A N 1
ATOM 787 C CA . LEU A 1 97 ? 11.572 6.086 24.833 1.00 93.50 97 LEU A CA 1
ATOM 788 C C . LEU A 1 97 ? 10.441 6.877 25.503 1.00 93.50 97 LEU A C 1
ATOM 790 O O . LEU A 1 97 ? 10.288 6.814 26.720 1.00 93.50 97 LEU A O 1
ATOM 794 N N . SER A 1 98 ? 9.601 7.562 24.722 1.00 89.94 98 SER A N 1
ATOM 795 C CA . SER A 1 98 ? 8.450 8.314 25.235 1.00 89.94 98 SER A CA 1
ATOM 796 C C . SER A 1 98 ? 7.431 7.411 25.937 1.00 89.94 98 SER A C 1
ATOM 798 O O . SER A 1 98 ? 6.885 7.788 26.976 1.00 89.94 98 SER A O 1
ATOM 800 N N . LEU A 1 99 ? 7.208 6.199 25.422 1.00 90.31 99 LEU A N 1
ATOM 801 C CA . LEU A 1 99 ? 6.301 5.225 26.022 1.00 90.31 99 LEU A CA 1
ATOM 802 C C . LEU A 1 99 ? 6.801 4.740 27.389 1.00 90.31 99 LEU A C 1
ATOM 804 O O . LEU A 1 99 ? 6.007 4.642 28.321 1.00 90.31 99 LEU A O 1
ATOM 808 N N . VAL A 1 100 ? 8.096 4.451 27.527 1.00 88.88 100 VAL A N 1
ATOM 809 C CA . VAL A 1 100 ? 8.667 3.983 28.802 1.00 88.88 100 VAL A CA 1
ATOM 810 C C . VAL A 1 100 ? 8.782 5.119 29.819 1.00 88.88 100 VAL A C 1
ATOM 812 O O . VAL A 1 100 ? 8.531 4.896 30.998 1.00 88.88 100 VAL A O 1
ATOM 815 N N . ASP A 1 101 ? 9.126 6.331 29.385 1.00 87.06 101 ASP A N 1
ATOM 816 C CA . ASP A 1 101 ? 9.312 7.475 30.283 1.00 87.06 101 ASP A CA 1
ATOM 817 C C . ASP A 1 101 ? 7.978 8.162 30.631 1.00 87.06 101 ASP A C 1
ATOM 819 O O . ASP A 1 101 ? 7.517 8.170 31.773 1.00 87.06 101 ASP A O 1
ATOM 823 N N . SER A 1 102 ? 7.286 8.699 29.623 1.00 79.62 102 SER A N 1
ATOM 824 C CA . SER A 1 102 ? 6.020 9.409 29.821 1.00 79.62 102 SER A CA 1
ATOM 825 C C . SER A 1 102 ? 4.799 8.494 29.885 1.00 79.62 102 SER A C 1
ATOM 827 O O . SER A 1 102 ? 3.825 8.861 30.538 1.00 79.62 102 SER A O 1
ATOM 829 N N . GLY A 1 103 ? 4.828 7.318 29.255 1.00 71.06 103 GLY A N 1
ATOM 830 C CA . GLY A 1 103 ? 3.731 6.344 29.314 1.00 71.06 103 GLY A CA 1
ATOM 831 C C . GLY A 1 103 ? 3.696 5.504 30.597 1.00 71.06 103 GLY A C 1
ATOM 832 O O . GLY A 1 103 ? 2.653 4.935 30.906 1.00 71.06 103 GLY A O 1
ATOM 833 N N . ALA A 1 104 ? 4.776 5.480 31.390 1.00 73.69 104 ALA A N 1
ATOM 834 C CA . ALA A 1 104 ? 4.784 4.883 32.733 1.00 73.69 104 ALA A CA 1
ATOM 835 C C . ALA A 1 104 ? 4.141 5.782 33.811 1.00 73.69 104 ALA A C 1
ATOM 837 O O . ALA A 1 104 ? 4.044 5.391 34.977 1.00 73.69 104 ALA A O 1
ATOM 838 N N . LYS A 1 105 ? 3.694 6.991 33.440 1.00 75.62 105 LYS A N 1
ATOM 839 C CA . LYS A 1 105 ? 2.943 7.897 34.320 1.00 75.62 105 LYS A CA 1
ATOM 840 C C . LYS A 1 105 ? 1.582 7.290 34.694 1.00 75.62 105 LYS A C 1
ATOM 842 O O . LYS A 1 105 ? 1.040 6.475 33.946 1.00 75.62 105 LYS A O 1
ATOM 847 N N . PRO A 1 106 ? 0.998 7.683 35.843 1.00 77.50 106 PRO A N 1
ATOM 848 C CA . PRO A 1 106 ? -0.314 7.195 36.244 1.00 77.50 106 PRO A CA 1
ATOM 849 C C . PRO A 1 106 ? -1.357 7.510 35.169 1.00 77.50 106 PRO A C 1
ATOM 851 O O . PRO A 1 106 ? -1.386 8.612 34.616 1.00 77.50 106 PRO A O 1
ATOM 854 N N . LEU A 1 107 ? -2.202 6.515 34.889 1.00 82.44 107 LEU A N 1
ATOM 855 C CA . LEU A 1 107 ? -3.291 6.608 33.923 1.00 82.44 107 LEU A CA 1
ATOM 856 C C . LEU A 1 107 ? -4.145 7.863 34.174 1.00 82.44 107 LEU A C 1
ATOM 858 O O . LEU A 1 107 ? -4.312 8.274 35.329 1.00 82.44 107 LEU A O 1
ATOM 862 N N . PRO A 1 108 ? -4.737 8.455 33.120 1.00 87.62 108 PRO A N 1
ATOM 863 C CA . PRO A 1 108 ? -5.703 9.527 33.309 1.00 87.62 108 PRO A CA 1
ATOM 864 C C . PRO A 1 108 ? -6.828 9.055 34.238 1.00 87.62 108 PRO A C 1
ATOM 866 O O . PRO A 1 108 ? -7.220 7.886 34.220 1.00 87.62 108 PRO A O 1
ATOM 869 N N . SER A 1 109 ? -7.357 9.972 35.053 1.00 89.19 109 SER A N 1
ATOM 870 C CA . SER A 1 109 ? -8.449 9.662 35.980 1.00 89.19 109 SER A CA 1
ATOM 871 C C . SER A 1 109 ? -9.605 8.995 35.235 1.00 89.19 109 SER A C 1
ATOM 873 O O . SER A 1 109 ? -10.087 9.554 34.245 1.00 89.19 109 SER A O 1
ATOM 875 N N . LEU A 1 110 ? -10.078 7.855 35.736 1.00 91.19 110 LEU A N 1
ATOM 876 C CA . LEU A 1 110 ? -11.254 7.186 35.190 1.00 91.19 110 LEU A CA 1
ATOM 877 C C . LEU A 1 110 ? -12.462 8.122 35.285 1.00 91.19 110 LEU A C 1
ATOM 879 O O . LEU A 1 110 ? -12.825 8.591 36.365 1.00 91.19 110 LEU A O 1
ATOM 883 N N . ARG A 1 111 ? -13.078 8.404 34.140 1.00 92.88 111 ARG A N 1
ATOM 884 C CA . ARG A 1 111 ? -14.305 9.191 34.022 1.00 92.88 111 ARG A CA 1
ATOM 885 C C . ARG A 1 111 ? -15.275 8.422 33.145 1.00 92.88 111 ARG A C 1
ATOM 887 O O . ARG A 1 111 ? -14.855 7.714 32.234 1.00 92.88 111 ARG A O 1
ATOM 894 N N . LYS A 1 112 ? -16.564 8.575 33.429 1.00 93.31 112 LYS A N 1
ATOM 895 C CA . LYS A 1 112 ? -17.618 8.098 32.536 1.00 93.31 112 LYS A CA 1
ATOM 896 C C . LYS A 1 112 ? -17.482 8.827 31.201 1.00 93.31 112 LYS A C 1
ATOM 898 O O . LYS A 1 112 ? -17.339 10.050 31.191 1.00 93.31 112 LYS A O 1
ATOM 903 N N . ASP A 1 113 ? -17.476 8.082 30.106 1.00 89.94 113 ASP A N 1
ATOM 904 C CA . ASP A 1 113 ? -17.431 8.655 28.768 1.00 89.94 113 ASP A CA 1
ATOM 905 C C . ASP A 1 113 ? -18.802 9.232 28.369 1.00 89.94 113 ASP A C 1
ATOM 907 O O . ASP A 1 113 ? -19.810 9.027 29.049 1.00 89.94 113 ASP A O 1
ATOM 911 N N . ALA A 1 114 ? -18.844 9.963 27.254 1.00 88.81 114 ALA A N 1
ATOM 912 C CA . ALA A 1 114 ? -20.059 10.623 26.771 1.00 88.81 114 ALA A CA 1
ATOM 913 C C . ALA A 1 114 ? -21.219 9.652 26.467 1.00 88.81 114 ALA A C 1
ATOM 915 O O . ALA A 1 114 ? -22.372 10.076 26.413 1.00 88.81 114 ALA A O 1
ATOM 916 N N . PHE A 1 115 ? -20.935 8.360 26.287 1.00 90.81 115 PHE A N 1
ATOM 917 C CA . PHE A 1 115 ? -21.916 7.331 25.963 1.00 90.81 115 PHE A CA 1
ATOM 918 C C . PHE A 1 115 ? -22.204 6.374 27.128 1.00 90.81 115 PHE A C 1
ATOM 920 O O . PHE A 1 115 ? -22.945 5.413 26.932 1.00 90.81 115 PHE A O 1
ATOM 927 N N . TRP A 1 116 ? -21.710 6.649 28.341 1.00 89.44 116 TRP A N 1
ATOM 928 C CA . TRP A 1 116 ? -21.803 5.738 29.490 1.00 89.44 116 TRP A CA 1
ATOM 929 C C . TRP A 1 116 ? -23.231 5.259 29.815 1.00 89.44 116 TRP A C 1
ATOM 931 O O . TRP A 1 116 ? -23.440 4.081 30.096 1.00 89.44 116 TRP A O 1
ATOM 941 N N . ASP A 1 117 ? -24.226 6.151 29.750 1.00 89.44 117 ASP A N 1
ATOM 942 C CA . ASP A 1 117 ? -25.638 5.827 30.032 1.00 89.44 117 ASP A CA 1
ATOM 943 C C . ASP A 1 117 ? -26.454 5.504 28.757 1.00 89.44 117 ASP A C 1
ATOM 945 O O . ASP A 1 117 ? -27.662 5.248 28.813 1.00 89.44 117 ASP A O 1
ATOM 949 N N . SER A 1 118 ? -25.814 5.505 27.583 1.00 86.50 118 SER A N 1
ATOM 950 C CA . SER A 1 118 ? -26.472 5.297 26.290 1.00 86.50 118 SER A CA 1
ATOM 951 C C . SER A 1 118 ? -26.478 3.822 25.889 1.00 86.50 118 SER A C 1
ATOM 953 O O . SER A 1 118 ? -25.438 3.184 25.772 1.00 86.50 118 SER A O 1
ATOM 955 N N . LYS A 1 119 ? -27.661 3.269 25.584 1.00 84.81 119 LYS A N 1
ATOM 956 C CA . LYS A 1 119 ? -27.788 1.885 25.074 1.00 84.81 119 LYS A CA 1
ATOM 957 C C . LYS A 1 119 ? -27.273 1.708 23.643 1.00 84.81 119 LYS A C 1
ATOM 959 O O . LYS A 1 119 ? -26.982 0.590 23.231 1.00 84.81 119 LYS A O 1
ATOM 964 N N . THR A 1 120 ? -27.221 2.791 22.875 1.00 82.88 120 THR A N 1
ATOM 965 C CA . THR A 1 120 ? -26.806 2.805 21.469 1.00 82.88 120 THR A CA 1
ATOM 966 C C . THR A 1 120 ? -25.813 3.935 21.260 1.00 82.88 120 THR A C 1
ATOM 968 O O . THR A 1 120 ? -26.152 5.093 21.501 1.00 82.88 120 THR A O 1
ATOM 971 N N . ILE A 1 121 ? -24.608 3.600 20.802 1.00 83.38 121 ILE A N 1
ATOM 972 C CA . ILE A 1 121 ? -23.568 4.578 20.473 1.00 83.38 121 ILE A CA 1
ATOM 973 C C . ILE A 1 121 ? -23.825 5.075 19.050 1.00 83.38 121 ILE A C 1
ATOM 975 O O . ILE A 1 121 ? -23.820 4.284 18.108 1.00 83.38 121 ILE A O 1
ATOM 979 N N . ALA A 1 122 ? -24.060 6.377 18.906 1.00 79.69 122 ALA A N 1
ATOM 980 C CA . ALA A 1 122 ? -24.217 7.040 17.617 1.00 79.69 122 ALA A CA 1
ATOM 981 C C . ALA A 1 122 ? -23.078 8.060 17.452 1.00 79.69 122 ALA A C 1
ATOM 983 O O . ALA A 1 122 ? -23.177 9.163 17.998 1.00 79.69 122 ALA A O 1
ATOM 984 N N . PRO A 1 123 ? -21.974 7.699 16.772 1.00 81.94 123 PRO A N 1
ATOM 985 C CA . PRO A 1 123 ? -20.899 8.644 16.511 1.00 81.94 123 PRO A CA 1
ATOM 986 C C . PRO A 1 123 ? -21.404 9.783 15.620 1.00 81.94 123 PRO A C 1
ATOM 988 O O . PRO A 1 123 ? -22.219 9.581 14.720 1.00 81.94 123 PRO A O 1
ATOM 991 N N . LEU A 1 124 ? -20.928 10.995 15.900 1.00 83.56 124 LEU A N 1
ATOM 992 C CA . LEU A 1 124 ? -21.270 12.176 15.120 1.00 83.56 124 LEU A CA 1
ATOM 993 C C . LEU A 1 124 ? -20.398 12.229 13.865 1.00 83.56 124 LEU A C 1
ATOM 995 O O . LEU A 1 124 ? -19.181 12.065 13.935 1.00 83.56 124 LEU A O 1
ATOM 999 N N . TYR A 1 125 ? -21.037 12.499 12.733 1.00 82.81 125 TYR A N 1
ATOM 1000 C CA . TYR A 1 125 ? -20.389 12.698 11.442 1.00 82.81 125 TYR A CA 1
ATOM 1001 C C . TYR A 1 125 ? -20.599 14.139 10.985 1.00 82.81 125 TYR A C 1
ATOM 1003 O O . TYR A 1 125 ? -21.587 14.784 11.344 1.00 82.81 125 TYR A O 1
ATOM 1011 N N . THR A 1 126 ? -19.677 14.651 10.172 1.00 84.31 126 THR A N 1
ATOM 1012 C CA . THR A 1 126 ? -19.910 15.912 9.458 1.00 84.31 126 THR A CA 1
ATOM 1013 C C . THR A 1 126 ? -21.051 15.713 8.462 1.00 84.31 126 THR A C 1
ATOM 1015 O O . THR A 1 126 ? -21.277 14.600 7.992 1.00 84.31 126 THR A O 1
ATOM 1018 N N . PHE A 1 127 ? -21.767 16.776 8.096 1.00 77.06 127 PHE A N 1
ATOM 1019 C CA . PHE A 1 127 ? -22.904 16.664 7.173 1.00 77.06 127 PHE A CA 1
ATOM 1020 C C . PHE A 1 127 ? -22.531 15.990 5.837 1.00 77.06 127 PHE A C 1
ATOM 1022 O O . PHE A 1 127 ? -23.273 15.148 5.339 1.00 77.06 127 PHE A O 1
ATOM 1029 N N . GLU A 1 128 ? -21.349 16.301 5.296 1.00 79.38 128 GLU A N 1
ATOM 1030 C CA . GLU A 1 128 ? -20.834 15.689 4.064 1.00 79.38 128 GLU A CA 1
ATOM 1031 C C . GLU A 1 128 ? -20.544 14.193 4.212 1.00 79.38 128 GLU A C 1
ATOM 1033 O O . GLU A 1 128 ? -20.801 13.421 3.292 1.00 79.38 128 GLU A O 1
ATOM 1038 N N . THR A 1 129 ? -20.005 13.769 5.361 1.00 82.19 129 THR A N 1
ATOM 1039 C CA . THR A 1 129 ? -19.691 12.353 5.608 1.00 82.19 129 THR A CA 1
ATOM 1040 C C . THR A 1 129 ? -20.921 11.553 6.013 1.00 82.19 129 THR A C 1
ATOM 1042 O O . THR A 1 129 ? -20.999 10.378 5.677 1.00 82.19 129 THR A O 1
ATOM 1045 N N . ALA A 1 130 ? -21.908 12.190 6.646 1.00 81.25 130 ALA A N 1
ATOM 1046 C CA . ALA A 1 130 ? -23.195 11.588 6.985 1.00 81.25 130 ALA A CA 1
ATOM 1047 C C . ALA A 1 130 ? -24.056 11.278 5.751 1.00 81.25 130 ALA A C 1
ATOM 1049 O O . ALA A 1 130 ? -24.913 10.406 5.814 1.00 81.25 130 ALA A O 1
ATOM 1050 N N . ASN A 1 131 ? -23.839 11.994 4.644 1.00 76.75 131 ASN A N 1
ATOM 1051 C CA . ASN A 1 131 ? -24.522 11.761 3.372 1.00 76.75 131 ASN A CA 1
ATOM 1052 C C . ASN A 1 131 ? -23.800 10.731 2.483 1.00 76.75 131 ASN A C 1
ATOM 1054 O O . ASN A 1 131 ? -24.155 10.586 1.317 1.00 76.75 131 ASN A O 1
ATOM 1058 N N . ARG A 1 132 ? -22.737 10.087 2.983 1.00 78.81 132 ARG A N 1
ATOM 1059 C CA . ARG A 1 132 ? -22.094 8.969 2.289 1.00 78.81 132 ARG A CA 1
ATOM 1060 C C . ARG A 1 132 ? -22.775 7.677 2.707 1.00 78.81 132 ARG A C 1
ATOM 1062 O O . ARG A 1 132 ? -22.864 7.402 3.900 1.00 78.81 132 ARG A O 1
ATOM 1069 N N . ASP A 1 133 ? -23.154 6.874 1.725 1.00 76.88 133 ASP A N 1
ATOM 1070 C CA . ASP A 1 133 ? -23.749 5.565 1.965 1.00 76.88 133 ASP A CA 1
ATOM 1071 C C . ASP A 1 133 ? -22.768 4.672 2.741 1.00 76.88 133 ASP A C 1
ATOM 1073 O O . ASP A 1 133 ? -21.635 4.421 2.307 1.00 76.88 133 ASP A O 1
ATOM 1077 N N . ILE A 1 134 ? -23.200 4.169 3.899 1.00 73.69 134 ILE A N 1
ATOM 1078 C CA . ILE A 1 134 ? -22.431 3.205 4.690 1.00 73.69 134 ILE A CA 1
ATOM 1079 C C . ILE A 1 134 ? -23.064 1.831 4.506 1.00 73.69 134 ILE A C 1
ATOM 1081 O O . ILE A 1 134 ? -24.001 1.435 5.203 1.00 73.69 134 ILE A O 1
ATOM 1085 N N . PHE A 1 135 ? -22.496 1.050 3.592 1.00 74.88 135 PHE A N 1
ATOM 1086 C CA . PHE A 1 135 ? -22.893 -0.339 3.399 1.00 74.88 135 PHE A CA 1
ATOM 1087 C C . PHE A 1 135 ? -22.286 -1.212 4.490 1.00 74.88 135 PHE A C 1
ATOM 1089 O O . PHE A 1 135 ? -21.235 -1.833 4.323 1.00 74.88 135 PHE A O 1
ATOM 1096 N N . THR A 1 136 ? -22.968 -1.274 5.632 1.00 75.38 136 THR A N 1
ATOM 1097 C CA . THR A 1 136 ? -22.626 -2.264 6.653 1.00 75.38 136 THR A CA 1
ATOM 1098 C C . THR A 1 136 ? -22.733 -3.647 6.018 1.00 75.38 136 THR A C 1
ATOM 1100 O O . THR A 1 136 ? -23.795 -4.018 5.513 1.00 75.38 136 THR A O 1
ATOM 1103 N N . MET A 1 137 ? -21.637 -4.410 6.040 1.00 76.19 137 MET A N 1
ATOM 1104 C CA . MET A 1 137 ? -21.614 -5.775 5.522 1.00 76.19 137 MET A CA 1
ATOM 1105 C C . MET A 1 137 ? -22.546 -6.661 6.347 1.00 76.19 137 MET A C 1
ATOM 1107 O O . MET A 1 137 ? -22.167 -7.272 7.343 1.00 76.19 137 MET A O 1
ATOM 1111 N N . THR A 1 138 ? -23.793 -6.738 5.909 1.00 74.81 138 THR A N 1
ATOM 1112 C CA . THR A 1 138 ? -24.738 -7.761 6.323 1.00 74.81 138 THR A CA 1
ATOM 1113 C C . THR A 1 138 ? -24.715 -8.820 5.230 1.00 74.81 138 THR A C 1
ATOM 1115 O O . THR A 1 138 ? -24.780 -8.503 4.044 1.00 74.81 138 THR A O 1
ATOM 1118 N N . GLY A 1 139 ? -24.488 -10.082 5.604 1.00 79.25 139 GLY A N 1
ATOM 1119 C CA . GLY A 1 139 ? -24.327 -11.151 4.617 1.00 79.25 139 GLY A CA 1
ATOM 1120 C C . GLY A 1 139 ? -25.524 -11.215 3.664 1.00 79.25 139 GLY A C 1
ATOM 1121 O O . GLY A 1 139 ? -26.660 -11.008 4.084 1.00 79.25 139 GLY A O 1
ATOM 1122 N N . THR A 1 140 ? -25.293 -11.560 2.395 1.00 74.38 140 THR A N 1
ATOM 1123 C CA . THR A 1 140 ? -26.319 -11.560 1.331 1.00 74.38 140 THR A CA 1
ATOM 1124 C C . THR A 1 140 ? -27.542 -12.422 1.670 1.00 74.38 140 THR A C 1
ATOM 1126 O O . THR A 1 140 ? -28.647 -12.168 1.201 1.00 74.38 140 THR A O 1
ATOM 1129 N N . ALA A 1 141 ? -27.358 -13.433 2.523 1.00 77.62 141 ALA A N 1
ATOM 1130 C CA . ALA A 1 141 ? -28.418 -14.320 2.992 1.00 77.62 141 ALA A CA 1
ATOM 1131 C C . ALA A 1 141 ? -29.261 -13.752 4.153 1.00 77.62 141 ALA A C 1
ATOM 1133 O O . ALA A 1 141 ? -30.292 -14.332 4.480 1.00 77.62 141 ALA A O 1
ATOM 1134 N N . ALA A 1 142 ? -28.861 -12.643 4.783 1.00 73.69 142 ALA A N 1
ATOM 1135 C CA . ALA A 1 142 ? -29.544 -12.091 5.957 1.00 73.69 142 ALA A CA 1
ATOM 1136 C C . ALA A 1 142 ? -30.943 -11.539 5.631 1.00 73.69 142 ALA A C 1
ATOM 1138 O O . ALA A 1 142 ? -31.837 -11.566 6.477 1.00 73.69 142 ALA A O 1
ATOM 1139 N N . THR A 1 143 ? -31.149 -11.069 4.400 1.00 71.25 143 THR A N 1
ATOM 1140 C CA . THR A 1 143 ? -32.395 -10.412 3.970 1.00 71.25 143 THR A CA 1
ATOM 1141 C C . THR A 1 143 ? -33.380 -11.379 3.304 1.00 71.25 143 THR A C 1
ATOM 1143 O O . THR A 1 143 ? -34.559 -11.054 3.133 1.00 71.25 143 THR A O 1
ATOM 1146 N N . VAL A 1 144 ? -32.925 -12.579 2.930 1.00 80.06 144 VAL A N 1
ATOM 1147 C CA . VAL A 1 144 ? -33.715 -13.523 2.133 1.00 80.06 144 VAL A CA 1
ATOM 1148 C C . VAL A 1 144 ? -34.605 -14.376 3.031 1.00 80.06 144 VAL A C 1
ATOM 1150 O O . VAL A 1 144 ? -34.121 -15.155 3.849 1.00 80.06 144 VAL A O 1
ATOM 1153 N N . ASN A 1 145 ? -35.921 -14.276 2.835 1.00 81.94 145 ASN A N 1
ATOM 1154 C CA . ASN A 1 145 ? -36.881 -15.223 3.394 1.00 81.94 145 ASN A CA 1
ATOM 1155 C C . ASN A 1 145 ? -37.341 -16.200 2.306 1.00 81.94 145 ASN A C 1
ATOM 1157 O O . ASN A 1 145 ? -38.131 -15.855 1.432 1.00 81.94 145 ASN A O 1
ATOM 1161 N N . TYR A 1 146 ? -36.882 -17.447 2.392 1.00 79.75 146 TYR A N 1
ATOM 1162 C CA . TYR A 1 146 ? -37.245 -18.511 1.448 1.00 79.75 146 TYR A CA 1
ATOM 1163 C C . TYR A 1 146 ? -38.665 -19.076 1.655 1.00 79.75 146 TYR A C 1
ATOM 1165 O O . TYR A 1 146 ? -39.110 -19.931 0.895 1.00 79.75 146 TYR A O 1
ATOM 1173 N N . VAL A 1 147 ? -39.381 -18.626 2.689 1.00 82.12 147 VAL A N 1
ATOM 1174 C CA . VAL A 1 147 ? -40.574 -19.285 3.245 1.00 82.12 147 VAL A CA 1
ATOM 1175 C C . VAL A 1 147 ? -41.808 -18.364 3.232 1.00 82.12 147 VAL A C 1
ATOM 1177 O O . VAL A 1 147 ? -42.851 -18.690 3.792 1.00 82.12 147 VAL A O 1
ATOM 1180 N N . GLU A 1 148 ? -41.751 -17.213 2.555 1.00 76.62 148 GLU A N 1
ATOM 1181 C CA . GLU A 1 148 ? -42.780 -16.158 2.650 1.00 76.62 148 GLU A CA 1
ATOM 1182 C C . GLU A 1 148 ? -44.221 -16.614 2.357 1.00 76.62 148 GLU A C 1
ATOM 1184 O O . GLU A 1 148 ? -45.165 -16.048 2.911 1.00 76.62 148 GLU A O 1
ATOM 1189 N N . ARG A 1 149 ? -44.397 -17.615 1.486 1.00 81.12 149 ARG A N 1
ATOM 1190 C CA . ARG A 1 149 ? -45.710 -18.057 0.982 1.00 81.12 149 ARG A CA 1
ATOM 1191 C C . ARG A 1 149 ? -46.265 -19.305 1.665 1.00 81.12 149 ARG A C 1
ATOM 1193 O O . ARG A 1 149 ? -47.353 -19.743 1.305 1.00 81.12 149 ARG A O 1
ATOM 1200 N N . VAL A 1 150 ? -45.533 -19.897 2.609 1.00 84.44 150 VAL A N 1
ATOM 1201 C CA . VAL A 1 150 ? -45.942 -21.148 3.257 1.00 84.44 150 VAL A CA 1
ATOM 1202 C C . VAL A 1 150 ? -46.003 -20.991 4.768 1.00 84.44 150 VAL A C 1
ATOM 1204 O O . VAL A 1 150 ? -45.134 -20.390 5.389 1.00 84.44 150 VAL A O 1
ATOM 1207 N N . ASP A 1 151 ? -47.045 -21.566 5.360 1.00 83.38 151 ASP A N 1
ATOM 1208 C CA . ASP A 1 151 ? -47.274 -21.549 6.807 1.00 83.38 151 ASP A CA 1
ATOM 1209 C C . ASP A 1 151 ? -46.615 -22.729 7.525 1.00 83.38 151 ASP A C 1
ATOM 1211 O O . ASP A 1 151 ? -46.355 -22.679 8.728 1.00 83.38 151 ASP A O 1
ATOM 1215 N N . ARG A 1 152 ? -46.354 -23.815 6.791 1.00 85.75 152 ARG A N 1
ATOM 1216 C CA . ARG A 1 152 ? -45.742 -25.040 7.302 1.00 85.75 152 ARG A CA 1
ATOM 1217 C C . ARG A 1 152 ? -44.764 -25.585 6.272 1.00 85.75 152 ARG A C 1
ATOM 1219 O O . ARG A 1 152 ? -45.106 -25.669 5.096 1.00 85.75 152 ARG A O 1
ATOM 1226 N N . ILE A 1 153 ? -43.581 -25.990 6.722 1.00 86.88 153 ILE A N 1
ATOM 1227 C CA . ILE A 1 153 ? -42.583 -26.672 5.891 1.00 86.88 153 ILE A CA 1
ATOM 1228 C C . ILE A 1 153 ? -42.487 -28.127 6.330 1.00 86.88 153 ILE A C 1
ATOM 1230 O O . ILE A 1 153 ? -42.487 -28.428 7.527 1.00 86.88 153 ILE A O 1
ATOM 1234 N N . LEU A 1 154 ? -42.374 -29.027 5.359 1.00 87.81 154 LEU A N 1
ATOM 1235 C CA . LEU A 1 154 ? -41.974 -30.403 5.604 1.00 87.81 154 LEU A CA 1
ATOM 1236 C C . LEU A 1 154 ? -40.443 -30.493 5.597 1.00 87.81 154 LEU A C 1
ATOM 1238 O O . LEU A 1 154 ? -39.813 -30.298 4.561 1.00 87.81 154 LEU A O 1
ATOM 1242 N N . MET A 1 155 ? -39.850 -30.785 6.750 1.00 85.88 155 MET A N 1
ATOM 1243 C CA . MET A 1 155 ? -38.429 -31.094 6.858 1.00 85.88 155 MET A CA 1
ATOM 1244 C C . MET A 1 155 ? -38.200 -32.539 6.426 1.00 85.88 155 MET A C 1
ATOM 1246 O O . MET A 1 155 ? -38.817 -33.454 6.979 1.00 85.88 155 MET A O 1
ATOM 1250 N N . VAL A 1 156 ? -37.306 -32.718 5.455 1.00 87.06 156 VAL A N 1
ATOM 1251 C CA . VAL A 1 156 ? -36.897 -34.021 4.923 1.00 87.06 156 VAL A CA 1
ATOM 1252 C C . VAL A 1 156 ? -35.378 -34.176 5.009 1.00 87.06 156 VAL A C 1
ATOM 1254 O O . VAL A 1 156 ? -34.655 -33.190 4.827 1.00 87.06 156 VAL A O 1
ATOM 1257 N N . PRO A 1 157 ? -34.859 -35.386 5.275 1.00 84.88 157 PRO A N 1
ATOM 1258 C CA . PRO A 1 157 ? -33.431 -35.647 5.176 1.00 84.88 157 PRO A CA 1
ATOM 1259 C C . PRO A 1 157 ? -32.920 -35.419 3.751 1.00 84.88 157 PRO A C 1
ATOM 1261 O O . PRO A 1 157 ? -33.626 -35.631 2.767 1.00 84.88 157 PRO A O 1
ATOM 1264 N N . HIS A 1 158 ? -31.655 -35.025 3.628 1.00 86.19 158 HIS A N 1
ATOM 1265 C CA . HIS A 1 158 ? -31.026 -34.850 2.323 1.00 86.19 158 HIS A CA 1
ATOM 1266 C C . HIS A 1 158 ? -30.901 -36.190 1.573 1.00 86.19 158 HIS A C 1
ATOM 1268 O O . HIS A 1 158 ? -30.623 -37.226 2.182 1.00 86.19 158 HIS A O 1
ATOM 1274 N N . LYS A 1 159 ? -31.017 -36.158 0.237 1.00 86.50 159 LYS A N 1
ATOM 1275 C CA . LYS A 1 159 ? -30.974 -37.337 -0.653 1.00 86.50 159 LYS A CA 1
ATOM 1276 C C . LYS A 1 159 ? -29.814 -38.303 -0.376 1.00 86.50 159 LYS A C 1
ATOM 1278 O O . LYS A 1 159 ? -30.005 -39.511 -0.387 1.00 86.50 159 LYS A O 1
ATOM 1283 N N . SER A 1 160 ? -28.631 -37.782 -0.046 1.00 87.19 160 SER A N 1
ATOM 1284 C CA . SER A 1 160 ? -27.441 -38.595 0.263 1.00 87.19 160 SER A CA 1
ATOM 1285 C C . SER A 1 160 ? -27.577 -39.445 1.530 1.00 87.19 160 SER A C 1
ATOM 1287 O O . SER A 1 160 ? -26.900 -40.464 1.655 1.00 87.19 160 SER A O 1
ATOM 1289 N N . LYS A 1 161 ? -28.428 -39.029 2.473 1.00 83.31 161 LYS A N 1
ATOM 1290 C CA . LYS A 1 161 ? -28.722 -39.769 3.701 1.00 83.31 161 LYS A CA 1
ATOM 1291 C C . LYS A 1 161 ? -29.908 -40.710 3.506 1.00 83.31 161 LYS A C 1
ATOM 1293 O O . LYS A 1 161 ? -29.871 -41.811 4.037 1.00 83.31 161 LYS A O 1
ATOM 1298 N N . LEU A 1 162 ? -30.905 -40.309 2.709 1.00 82.00 162 LEU A N 1
ATOM 1299 C CA . LEU A 1 162 ? -32.065 -41.144 2.371 1.00 82.00 162 LEU A CA 1
ATOM 1300 C C . LEU A 1 162 ? -31.650 -42.471 1.722 1.00 82.00 162 LEU A C 1
ATOM 1302 O O . LEU A 1 162 ? -32.126 -43.516 2.138 1.00 82.00 162 LEU A O 1
ATOM 1306 N N . ILE A 1 163 ? -30.688 -42.439 0.790 1.00 84.25 163 ILE A N 1
ATOM 1307 C CA . ILE A 1 163 ? -30.170 -43.637 0.097 1.00 84.25 163 ILE A CA 1
ATOM 1308 C C . ILE A 1 163 ? -29.579 -44.676 1.071 1.00 84.25 163 ILE A C 1
ATOM 1310 O O . ILE A 1 163 ? -29.510 -45.856 0.747 1.00 84.25 163 ILE A O 1
ATOM 1314 N N . LYS A 1 164 ? -29.144 -44.248 2.262 1.00 85.50 164 LYS A N 1
ATOM 1315 C CA . LYS A 1 164 ? -28.505 -45.108 3.268 1.00 85.50 164 LYS A CA 1
ATOM 1316 C C . LYS A 1 164 ? -29.469 -45.621 4.346 1.00 85.50 164 LYS A C 1
ATOM 1318 O O . LYS A 1 164 ? -29.025 -46.372 5.205 1.00 85.50 164 LYS A O 1
ATOM 1323 N N . MET A 1 165 ? -30.730 -45.185 4.345 1.00 81.62 165 MET A N 1
ATOM 1324 C CA . MET A 1 165 ? -31.718 -45.512 5.383 1.00 81.62 165 MET A CA 1
ATOM 1325 C C . MET A 1 165 ? -32.733 -46.539 4.879 1.00 81.62 165 MET A C 1
ATOM 1327 O O . MET A 1 165 ? -33.119 -46.506 3.709 1.00 81.62 165 MET A O 1
ATOM 1331 N N . SER A 1 166 ? -33.186 -47.417 5.776 1.00 84.69 166 SER A N 1
ATOM 1332 C CA . SER A 1 166 ? -34.249 -48.390 5.487 1.00 84.69 166 SER A CA 1
ATOM 1333 C C . SER A 1 166 ? -35.597 -47.690 5.264 1.00 84.69 166 SER A C 1
ATOM 1335 O O . SER A 1 166 ? -35.816 -46.587 5.770 1.00 84.69 166 SER A O 1
ATOM 1337 N N . GLN A 1 167 ? -36.523 -48.324 4.539 1.00 78.75 167 GLN A N 1
ATOM 1338 C CA . GLN A 1 167 ? -37.838 -47.758 4.200 1.00 78.75 167 GLN A CA 1
ATOM 1339 C C . GLN A 1 167 ? -38.615 -47.297 5.454 1.00 78.75 167 GLN A C 1
ATOM 1341 O O . GLN A 1 167 ? -39.185 -46.211 5.474 1.00 78.75 167 GLN A O 1
ATOM 1346 N N . GLU A 1 168 ? -38.536 -48.064 6.546 1.00 79.62 168 GLU A N 1
ATOM 1347 C CA . GLU A 1 168 ? -39.191 -47.738 7.824 1.00 79.62 168 GLU A CA 1
ATOM 1348 C C . GLU A 1 168 ? -38.578 -46.525 8.549 1.00 79.62 168 GLU A C 1
ATOM 1350 O O . GLU A 1 168 ? -39.257 -45.818 9.299 1.00 79.62 168 GLU A O 1
ATOM 1355 N N . GLU A 1 169 ? -37.283 -46.272 8.352 1.00 80.50 169 GLU A N 1
ATOM 1356 C CA . GLU A 1 169 ? -36.582 -45.126 8.940 1.00 80.50 169 GLU A CA 1
ATOM 1357 C C . GLU A 1 169 ? -36.852 -43.847 8.148 1.00 80.50 169 GLU A C 1
ATOM 1359 O O . GLU A 1 169 ? -36.947 -42.760 8.727 1.00 80.50 169 GLU A O 1
ATOM 1364 N N . GLN A 1 170 ? -37.027 -43.977 6.829 1.00 78.56 170 GLN A N 1
ATOM 1365 C CA . GLN A 1 170 ? -37.428 -42.876 5.961 1.00 78.56 170 GLN A CA 1
ATOM 1366 C C . GLN A 1 170 ? -38.798 -42.336 6.390 1.00 78.56 170 GLN A C 1
ATOM 1368 O O . GLN A 1 170 ? -38.918 -41.133 6.630 1.00 78.56 170 GLN A O 1
ATOM 1373 N N . ASP A 1 171 ? -39.775 -43.213 6.628 1.00 77.88 171 ASP A N 1
ATOM 1374 C CA . ASP A 1 171 ? -41.143 -42.845 7.020 1.00 77.88 171 ASP A CA 1
ATOM 1375 C C . ASP A 1 171 ? -41.237 -42.142 8.384 1.00 77.88 171 ASP A C 1
ATOM 1377 O O . ASP A 1 171 ? -42.106 -41.295 8.602 1.00 77.88 171 ASP A O 1
ATOM 1381 N N . LYS A 1 172 ? -40.302 -42.411 9.301 1.00 82.00 172 LYS A N 1
ATOM 1382 C CA . LYS A 1 172 ? -40.241 -41.745 10.616 1.00 82.00 172 LYS A CA 1
ATOM 1383 C C . LYS A 1 172 ? -39.492 -40.410 10.597 1.00 82.00 172 LYS A C 1
ATOM 1385 O O . LYS A 1 172 ? -39.564 -39.653 11.564 1.00 82.00 172 LYS A O 1
ATOM 1390 N N . SER A 1 173 ? -38.768 -40.104 9.523 1.00 78.31 173 SER A N 1
ATOM 1391 C CA . SER A 1 173 ? -37.850 -38.958 9.466 1.00 78.31 173 SER A CA 1
ATOM 1392 C C . SER A 1 173 ? -38.505 -37.623 9.076 1.00 78.31 173 SER A C 1
ATOM 1394 O O . SER A 1 173 ? -37.864 -36.570 9.147 1.00 78.31 173 SER A O 1
ATOM 1396 N N . PHE A 1 174 ? -39.784 -37.640 8.692 1.00 82.25 174 PHE A N 1
ATOM 1397 C CA . PHE A 1 174 ? -40.529 -36.462 8.253 1.00 82.25 174 PHE A CA 1
ATOM 1398 C C . PHE A 1 174 ? -41.010 -35.611 9.435 1.00 82.25 174 PHE A C 1
ATOM 1400 O O . PHE A 1 174 ? -41.742 -36.085 10.304 1.00 82.25 174 PHE A O 1
ATOM 1407 N N . LYS A 1 175 ? -40.684 -34.311 9.445 1.00 87.38 175 LYS A N 1
ATOM 1408 C CA . LYS A 1 175 ? -41.164 -33.376 10.481 1.00 87.38 175 LYS A CA 1
ATOM 1409 C C . LYS A 1 175 ? -41.817 -32.143 9.871 1.00 87.38 175 LYS A C 1
ATOM 1411 O O . LYS A 1 175 ? -41.176 -31.393 9.143 1.00 87.38 175 LYS A O 1
ATOM 1416 N N . LYS A 1 176 ? -43.085 -31.886 10.208 1.00 86.94 176 LYS A N 1
ATOM 1417 C CA . LYS A 1 176 ? -43.772 -30.636 9.843 1.00 86.94 176 LYS A CA 1
ATOM 1418 C C . LYS A 1 176 ? -43.422 -29.547 10.855 1.00 86.94 176 LYS A C 1
ATOM 1420 O O . LYS A 1 176 ? -43.625 -29.730 12.053 1.00 86.94 176 LYS A O 1
ATOM 1425 N N . VAL A 1 177 ? -42.907 -28.423 10.375 1.00 87.06 177 VAL A N 1
ATOM 1426 C CA . VAL A 1 177 ? -42.529 -27.268 11.197 1.00 87.06 177 VAL A CA 1
ATOM 1427 C C . VAL A 1 177 ? -43.411 -26.083 10.818 1.00 87.06 177 VAL A C 1
ATOM 1429 O O . VAL A 1 177 ? -43.520 -25.750 9.639 1.00 87.06 177 VAL A O 1
ATOM 1432 N N . ASP A 1 178 ? -44.052 -25.462 11.810 1.00 89.06 178 ASP A N 1
ATOM 1433 C CA . ASP A 1 178 ? -44.826 -24.231 11.617 1.00 89.06 178 ASP A CA 1
ATOM 1434 C C . ASP A 1 178 ? -43.883 -23.023 11.560 1.00 89.06 178 ASP A C 1
ATOM 1436 O O . ASP A 1 178 ? -43.016 -22.839 12.418 1.00 89.06 178 ASP A O 1
ATOM 1440 N N . VAL A 1 179 ? -44.048 -22.208 10.525 1.00 87.69 179 VAL A N 1
ATOM 1441 C CA . VAL A 1 179 ? -43.171 -21.083 10.181 1.00 87.69 179 VAL A CA 1
ATOM 1442 C C . VAL A 1 179 ? -43.908 -19.743 10.203 1.00 87.69 179 VAL A C 1
ATOM 1444 O O . VAL A 1 179 ? -43.300 -18.704 9.944 1.00 87.69 179 VAL A O 1
ATOM 1447 N N . LYS A 1 180 ? -45.183 -19.706 10.616 1.00 87.88 180 LYS A N 1
ATOM 1448 C CA . LYS A 1 180 ? -45.972 -18.464 10.729 1.00 87.88 180 LYS A CA 1
ATOM 1449 C C . LYS A 1 180 ? -45.286 -17.413 11.593 1.00 87.88 180 LYS A C 1
ATOM 1451 O O . LYS A 1 180 ? -45.197 -16.243 11.219 1.00 87.88 180 LYS A O 1
ATOM 1456 N N . LYS A 1 181 ? -44.751 -17.835 12.744 1.00 87.56 181 LYS A N 1
ATOM 1457 C CA . LYS A 1 181 ? -44.026 -16.952 13.672 1.00 87.56 181 LYS A CA 1
ATOM 1458 C C . LYS A 1 181 ? -42.780 -16.345 13.020 1.00 87.56 181 LYS A C 1
ATOM 1460 O O . LYS A 1 181 ? -42.499 -15.165 13.222 1.00 87.56 181 LYS A O 1
ATOM 1465 N N . TYR A 1 182 ? -42.061 -17.136 12.225 1.00 84.88 182 TYR A N 1
ATOM 1466 C CA . TYR A 1 182 ? -40.875 -16.696 11.494 1.00 84.88 182 TYR A CA 1
ATOM 1467 C C . TYR A 1 182 ? -41.237 -15.685 10.394 1.00 84.88 182 TYR A C 1
ATOM 1469 O O . TYR A 1 182 ? -40.681 -14.588 10.366 1.00 84.88 182 TYR A O 1
ATOM 1477 N N . ASN A 1 183 ? -42.254 -15.983 9.580 1.00 87.81 183 ASN A N 1
ATOM 1478 C CA . ASN A 1 183 ? -42.734 -15.089 8.523 1.00 87.81 183 ASN A CA 1
ATOM 1479 C C . ASN A 1 183 ? -43.226 -13.740 9.065 1.00 87.81 183 ASN A C 1
ATOM 1481 O O . ASN A 1 183 ? -42.919 -12.692 8.495 1.00 87.81 183 ASN A O 1
ATOM 1485 N N . ASN A 1 184 ? -43.938 -13.736 10.194 1.00 87.75 184 ASN A N 1
ATOM 1486 C CA . ASN A 1 184 ? -44.382 -12.496 10.834 1.00 87.75 184 ASN A CA 1
ATOM 1487 C C . ASN A 1 184 ? -43.204 -11.650 11.337 1.00 87.75 184 ASN A C 1
ATOM 1489 O O . ASN A 1 184 ? -43.206 -10.434 11.154 1.00 87.75 184 ASN A O 1
ATOM 1493 N N . LYS A 1 185 ? -42.167 -12.281 11.903 1.00 85.69 185 LYS A N 1
ATOM 1494 C CA . LYS A 1 185 ? -40.942 -11.586 12.322 1.00 85.69 185 LYS A CA 1
ATOM 1495 C C . LYS A 1 185 ? -40.218 -10.951 11.129 1.00 85.69 185 LYS A C 1
ATOM 1497 O O . LYS A 1 185 ? -39.818 -9.794 11.220 1.00 85.69 185 LYS A O 1
ATOM 1502 N N . HIS A 1 186 ? -40.115 -11.664 10.004 1.00 84.50 186 HIS A N 1
ATOM 1503 C CA . HIS A 1 186 ? -39.478 -11.143 8.786 1.00 84.50 186 HIS A CA 1
ATOM 1504 C C . HIS A 1 186 ? -40.250 -9.969 8.174 1.00 84.50 186 HIS A C 1
ATOM 1506 O O . HIS A 1 186 ? -39.649 -8.986 7.750 1.00 84.50 186 HIS A O 1
ATOM 1512 N N . LYS A 1 187 ? -41.589 -10.017 8.192 1.00 85.44 187 LYS A N 1
ATOM 1513 C CA . LYS A 1 187 ? -42.443 -8.898 7.753 1.00 85.44 187 LYS A CA 1
ATOM 1514 C C . LYS A 1 187 ? -42.225 -7.640 8.595 1.00 85.44 187 LYS A C 1
ATOM 1516 O O . LYS A 1 187 ? -42.133 -6.547 8.041 1.00 85.44 187 LYS A O 1
ATOM 1521 N N . ILE A 1 188 ? -42.132 -7.790 9.919 1.00 85.06 188 ILE A N 1
ATOM 1522 C CA . ILE A 1 188 ? -41.855 -6.673 10.836 1.00 85.06 188 ILE A CA 1
ATOM 1523 C C . ILE A 1 188 ? -40.472 -6.083 10.546 1.00 85.06 188 ILE A C 1
ATOM 1525 O O . ILE A 1 188 ? -40.353 -4.870 10.392 1.00 85.06 188 ILE A O 1
ATOM 1529 N N . PHE A 1 189 ? -39.457 -6.936 10.406 1.00 81.12 189 PHE A N 1
ATOM 1530 C CA . PHE A 1 189 ? -38.089 -6.525 10.093 1.00 81.12 189 PHE A CA 1
ATOM 1531 C C . PHE A 1 189 ? -37.994 -5.768 8.757 1.00 81.12 189 PHE A C 1
ATOM 1533 O O . PHE A 1 189 ? -37.446 -4.670 8.710 1.00 81.12 189 PHE A O 1
ATOM 1540 N N . LYS A 1 190 ? -38.622 -6.281 7.690 1.00 80.00 190 LYS A N 1
ATOM 1541 C CA . LYS A 1 190 ? -38.670 -5.622 6.374 1.00 80.00 190 LYS A CA 1
ATOM 1542 C C . LYS A 1 190 ? -39.354 -4.252 6.439 1.00 80.00 190 LYS A C 1
ATOM 1544 O O . LYS A 1 190 ? -38.866 -3.290 5.859 1.00 80.00 190 LYS A O 1
ATOM 1549 N N . LYS A 1 191 ? -40.451 -4.134 7.196 1.00 82.81 191 LYS A N 1
ATOM 1550 C CA . LYS A 1 191 ? -41.144 -2.852 7.413 1.00 82.81 191 LYS A CA 1
ATOM 1551 C C . LYS A 1 191 ? -40.284 -1.850 8.191 1.00 82.81 191 LYS A C 1
ATOM 1553 O O . LYS A 1 191 ? -40.336 -0.660 7.904 1.00 82.81 191 LYS A O 1
ATOM 1558 N N . GLN A 1 192 ? -39.498 -2.316 9.163 1.00 78.31 192 GLN A N 1
ATOM 1559 C CA . GLN A 1 192 ? -38.548 -1.472 9.891 1.00 78.31 192 GLN A CA 1
ATOM 1560 C C . GLN A 1 192 ? -37.427 -0.971 8.976 1.00 78.31 192 GLN A C 1
ATOM 1562 O O . GLN A 1 192 ? -37.156 0.221 9.000 1.00 78.31 192 GLN A O 1
ATOM 1567 N N . GLN A 1 193 ? -36.855 -1.825 8.121 1.00 72.50 193 GLN A N 1
ATOM 1568 C CA . GLN A 1 193 ? -35.851 -1.406 7.134 1.00 72.50 193 GLN A CA 1
ATOM 1569 C C . GLN A 1 193 ? -36.391 -0.346 6.165 1.00 72.50 193 GLN A C 1
ATOM 1571 O O . GLN A 1 193 ? -35.755 0.682 5.986 1.00 72.50 193 GLN A O 1
ATOM 1576 N N . MET A 1 194 ? -37.599 -0.531 5.619 1.00 71.19 194 MET A N 1
ATOM 1577 C CA . MET A 1 194 ? -38.212 0.460 4.718 1.00 71.19 194 MET A CA 1
ATOM 1578 C C . MET A 1 194 ? -38.524 1.796 5.409 1.00 71.19 194 MET A C 1
ATOM 1580 O O . MET A 1 194 ? -38.509 2.843 4.777 1.00 71.19 194 MET A O 1
ATOM 1584 N N . ASN A 1 195 ? -38.819 1.787 6.711 1.00 69.44 195 ASN A N 1
ATOM 1585 C CA . ASN A 1 195 ? -39.033 3.019 7.477 1.00 69.44 195 ASN A CA 1
ATOM 1586 C C . ASN A 1 195 ? -37.726 3.723 7.869 1.00 69.44 195 ASN A C 1
ATOM 1588 O O . ASN A 1 195 ? -37.770 4.890 8.264 1.00 69.44 195 ASN A O 1
ATOM 1592 N N . MET A 1 196 ? -36.607 3.002 7.801 1.00 65.12 196 MET A N 1
ATOM 1593 C CA . MET A 1 196 ? -35.264 3.481 8.112 1.00 65.12 196 MET A CA 1
ATOM 1594 C C . MET A 1 196 ? -34.496 3.936 6.864 1.00 65.12 196 MET A C 1
ATOM 1596 O O . MET A 1 196 ? -33.292 4.143 6.945 1.00 65.12 196 MET A O 1
ATOM 1600 N N . ASP A 1 197 ? -35.190 4.086 5.734 1.00 71.94 197 ASP A N 1
ATOM 1601 C CA . ASP A 1 197 ? -34.607 4.552 4.478 1.00 71.94 197 ASP A CA 1
ATOM 1602 C C . ASP A 1 197 ? -33.924 5.915 4.674 1.00 71.94 197 ASP A C 1
ATOM 1604 O O . ASP A 1 197 ? -34.507 6.833 5.275 1.00 71.94 197 ASP A O 1
ATOM 1608 N N . GLU A 1 198 ? -32.682 6.031 4.205 1.00 64.50 198 GLU A N 1
ATOM 1609 C CA . GLU A 1 198 ? -31.769 7.133 4.539 1.00 64.50 198 GLU A CA 1
ATOM 1610 C C . GLU A 1 198 ? -32.375 8.491 4.159 1.00 64.50 198 GLU A C 1
ATOM 1612 O O . GLU A 1 198 ? -32.417 9.419 4.975 1.00 64.50 198 GLU A O 1
ATOM 1617 N N . ASP A 1 199 ? -32.997 8.565 2.983 1.00 68.81 199 ASP A N 1
ATOM 1618 C CA . ASP A 1 199 ? -33.683 9.756 2.479 1.00 68.81 199 ASP A CA 1
ATOM 1619 C C . ASP A 1 199 ? -34.838 10.211 3.378 1.00 68.81 199 ASP A C 1
ATOM 1621 O O . ASP A 1 199 ? -35.069 11.410 3.582 1.00 68.81 199 ASP A O 1
ATOM 1625 N N . ILE A 1 200 ? -35.584 9.264 3.951 1.00 74.69 200 ILE A N 1
ATOM 1626 C CA . ILE A 1 200 ? -36.732 9.562 4.810 1.00 74.69 200 ILE A CA 1
ATOM 1627 C C . ILE A 1 200 ? -36.247 10.102 6.158 1.00 74.69 200 ILE A C 1
ATOM 1629 O O . ILE A 1 200 ? -36.847 11.041 6.696 1.00 74.69 200 ILE A O 1
ATOM 1633 N N . ILE A 1 201 ? -35.171 9.536 6.708 1.00 73.88 201 ILE A N 1
ATOM 1634 C CA . ILE A 1 201 ? -34.583 9.973 7.978 1.00 73.88 201 ILE A CA 1
ATOM 1635 C C . ILE A 1 201 ? -33.924 11.344 7.819 1.00 73.88 201 ILE A C 1
ATOM 1637 O O . ILE A 1 201 ? -34.252 12.260 8.578 1.00 73.88 201 ILE A O 1
ATOM 1641 N N . ILE A 1 202 ? -33.065 11.531 6.813 1.00 71.81 202 ILE A N 1
ATOM 1642 C CA . ILE A 1 202 ? -32.363 12.800 6.564 1.00 71.81 202 ILE A CA 1
ATOM 1643 C C . ILE A 1 202 ? -33.371 13.927 6.318 1.00 71.81 202 ILE A C 1
ATOM 1645 O O . ILE A 1 202 ? -33.246 15.017 6.881 1.00 71.81 202 ILE A O 1
ATOM 1649 N N . LYS A 1 203 ? -34.442 13.670 5.559 1.00 76.38 203 LYS A N 1
ATOM 1650 C CA . LYS A 1 203 ? -35.510 14.653 5.328 1.00 76.38 203 LYS A CA 1
ATOM 1651 C C . LYS A 1 203 ? -36.245 15.044 6.613 1.00 76.38 203 LYS A C 1
ATOM 1653 O O . LYS A 1 203 ? -36.621 16.207 6.766 1.00 76.38 203 LYS A O 1
ATOM 1658 N N . LYS A 1 204 ? -36.456 14.106 7.543 1.00 78.94 204 LYS A N 1
ATOM 1659 C CA . LYS A 1 204 ? -37.038 14.400 8.866 1.00 78.94 204 LYS A CA 1
ATOM 1660 C C . LYS A 1 204 ? -36.076 15.207 9.739 1.00 78.94 204 LYS A C 1
ATOM 1662 O O . LYS A 1 204 ? -36.520 16.154 10.381 1.00 78.94 204 LYS A O 1
ATOM 1667 N N . LEU A 1 205 ? -34.786 14.873 9.726 1.00 74.31 205 LEU A N 1
ATOM 1668 C CA . LEU A 1 205 ? -33.756 15.587 10.483 1.00 74.31 205 LEU A CA 1
ATOM 1669 C C . LEU A 1 205 ? -33.590 17.031 10.001 1.00 74.31 205 LEU A C 1
ATOM 1671 O O . LEU A 1 205 ? -33.658 17.937 10.823 1.00 74.31 205 LEU A O 1
ATOM 1675 N N . ARG A 1 206 ? -33.497 17.272 8.684 1.00 72.94 206 ARG A N 1
ATOM 1676 C CA . ARG A 1 206 ? -33.428 18.634 8.113 1.00 72.94 206 ARG A CA 1
ATOM 1677 C C . ARG A 1 206 ? -34.617 19.499 8.528 1.00 72.94 206 ARG A C 1
ATOM 1679 O O . ARG A 1 206 ? -34.451 20.647 8.916 1.00 72.94 206 ARG A O 1
ATOM 1686 N N . ARG A 1 207 ? -35.830 18.936 8.4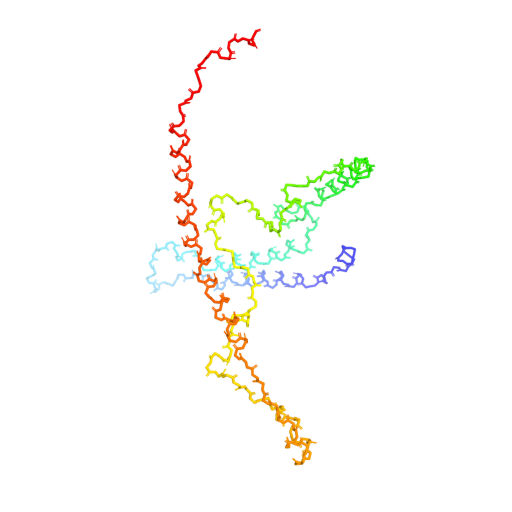96 1.00 79.44 207 ARG A N 1
ATOM 1687 C CA . ARG A 1 207 ? -37.041 19.644 8.948 1.00 79.44 207 ARG A CA 1
ATOM 1688 C C . ARG A 1 207 ? -36.988 20.017 10.427 1.00 79.44 207 ARG A C 1
ATOM 1690 O O . ARG A 1 207 ? -37.543 21.042 10.800 1.00 79.44 207 ARG A O 1
ATOM 1697 N N . LYS A 1 208 ? -36.366 19.178 11.256 1.00 79.25 208 LYS A N 1
ATOM 1698 C CA . LYS A 1 208 ? -36.229 19.420 12.692 1.00 79.25 208 LYS A CA 1
ATOM 1699 C C . LYS A 1 208 ? -35.148 20.465 12.987 1.00 79.25 208 LYS A C 1
ATOM 1701 O O . LYS A 1 208 ? -35.432 21.387 13.735 1.00 79.25 208 LYS A O 1
ATOM 1706 N N . ALA A 1 209 ? -33.986 20.374 12.337 1.00 74.81 209 ALA A N 1
ATOM 1707 C CA . ALA A 1 209 ? -32.903 21.350 12.472 1.00 74.81 209 ALA A CA 1
ATOM 1708 C C . ALA A 1 209 ? -33.351 22.762 12.060 1.00 74.81 209 ALA A C 1
ATOM 1710 O O . ALA A 1 209 ? -33.244 23.693 12.849 1.00 74.81 209 ALA A O 1
ATOM 1711 N N . ASN A 1 210 ? -33.990 22.900 10.892 1.00 75.12 210 ASN A N 1
ATOM 1712 C CA . ASN A 1 210 ? -34.513 24.193 10.438 1.00 75.12 210 ASN A CA 1
ATOM 1713 C C . ASN A 1 210 ? -35.584 24.765 11.379 1.00 75.12 210 ASN A C 1
ATOM 1715 O O . ASN A 1 210 ? -35.773 25.975 11.427 1.00 75.12 210 ASN A O 1
ATOM 1719 N N . LYS A 1 211 ? -36.320 23.907 12.098 1.00 74.94 211 LYS A N 1
ATOM 1720 C CA . LYS A 1 211 ? -37.309 24.340 13.089 1.00 74.94 211 LYS A CA 1
ATOM 1721 C C . LYS A 1 211 ? -36.634 24.842 14.368 1.00 74.94 211 LYS A C 1
ATOM 1723 O O . LYS A 1 211 ? -37.045 25.868 14.889 1.00 74.94 211 LYS A O 1
ATOM 1728 N N . GLU A 1 212 ? -35.595 24.155 14.835 1.00 71.88 212 GLU A N 1
ATOM 1729 C CA . GLU A 1 212 ? -34.819 24.558 16.015 1.00 71.88 212 GLU A CA 1
ATOM 1730 C C . GLU A 1 212 ? -34.042 25.865 15.778 1.00 71.88 212 GLU A C 1
ATOM 1732 O O . GLU A 1 212 ? -34.012 26.715 16.665 1.00 71.88 212 GLU A O 1
ATOM 1737 N N . GLU A 1 213 ? -33.496 26.085 14.576 1.00 71.56 213 GLU A N 1
ATOM 1738 C CA . GLU A 1 213 ? -32.901 27.376 14.186 1.00 71.56 213 GLU A CA 1
ATOM 1739 C C . GLU A 1 213 ? -33.941 28.510 14.169 1.00 71.56 213 GLU A C 1
ATOM 1741 O O . GLU A 1 213 ? -33.669 29.613 14.646 1.00 71.56 213 GLU A O 1
ATOM 1746 N N . LEU A 1 214 ? -35.157 28.234 13.680 1.00 57.28 214 LEU A N 1
ATOM 1747 C CA . LEU A 1 214 ? -36.262 29.198 13.690 1.00 57.28 214 LEU A CA 1
ATOM 1748 C C . LEU A 1 214 ? -36.695 29.554 15.120 1.00 57.28 214 LEU A C 1
ATOM 1750 O O . LEU A 1 214 ? -36.930 30.721 15.430 1.00 57.28 214 LEU A O 1
ATOM 1754 N N . ASP A 1 215 ? -36.786 28.550 15.992 1.00 63.28 215 ASP A N 1
ATOM 1755 C CA . ASP A 1 215 ? -37.185 28.716 17.387 1.00 63.28 215 ASP A CA 1
ATOM 1756 C C . ASP A 1 215 ? -36.108 29.484 18.183 1.00 63.28 215 ASP A C 1
ATOM 1758 O O . ASP A 1 215 ? -36.452 30.316 19.021 1.00 63.28 215 ASP A O 1
ATOM 1762 N N . GLN A 1 216 ? -34.814 29.303 17.877 1.00 64.56 216 GLN A N 1
ATOM 1763 C CA . GLN A 1 216 ? -33.721 30.095 18.464 1.00 64.56 216 GLN A CA 1
ATOM 1764 C C . GLN A 1 216 ? -33.733 31.563 18.016 1.00 64.56 216 GLN A C 1
ATOM 1766 O O . GLN A 1 216 ? -33.453 32.441 18.829 1.00 64.56 216 GLN A O 1
ATOM 1771 N N . MET A 1 217 ? -34.109 31.858 16.767 1.00 54.84 217 MET A N 1
ATOM 1772 C CA . MET A 1 217 ? -34.293 33.242 16.300 1.00 54.84 217 MET A CA 1
ATOM 1773 C C . MET A 1 217 ? -35.513 33.935 16.928 1.00 54.84 217 MET A C 1
ATOM 1775 O O . MET A 1 217 ? -35.555 35.162 17.005 1.00 54.84 217 MET A O 1
ATOM 1779 N N . MET A 1 218 ? -36.507 33.168 17.384 1.00 52.00 218 MET A N 1
ATOM 1780 C CA . MET A 1 218 ? -37.725 33.686 18.018 1.00 52.00 218 MET A CA 1
ATOM 1781 C C . MET A 1 218 ? -37.559 33.977 19.521 1.00 52.00 218 MET A C 1
ATOM 1783 O O . MET A 1 218 ? -38.419 34.632 20.115 1.00 52.00 218 MET A O 1
ATOM 1787 N N . VAL A 1 219 ? -36.454 33.551 20.147 1.00 55.69 219 VAL A N 1
ATOM 1788 C CA . VAL A 1 219 ? -36.106 33.913 21.529 1.00 55.69 219 VAL A CA 1
ATOM 1789 C C . VAL A 1 219 ? -35.252 35.183 21.503 1.00 55.69 219 VAL A C 1
ATOM 1791 O O . VAL A 1 219 ? -34.076 35.163 21.154 1.00 55.69 219 VAL A O 1
ATOM 1794 N N . LYS A 1 220 ? -35.872 36.316 21.856 1.00 49.94 220 LYS A N 1
ATOM 1795 C CA . LYS A 1 220 ? -35.231 37.641 21.957 1.00 49.94 220 LYS A CA 1
ATOM 1796 C C . LYS A 1 220 ? -33.900 37.558 22.741 1.00 49.94 220 LYS A C 1
ATOM 1798 O O . LYS A 1 220 ? -33.915 37.018 23.849 1.00 49.94 220 LYS A O 1
ATOM 1803 N N . PRO A 1 221 ? -32.781 38.111 22.235 1.00 46.62 221 PRO A N 1
ATOM 1804 C CA . PRO A 1 221 ? -31.506 38.080 22.949 1.00 46.62 221 PRO A CA 1
ATOM 1805 C C . PRO A 1 221 ? -31.568 38.914 24.245 1.00 46.62 221 PRO A C 1
ATOM 1807 O O . PRO A 1 221 ? -32.254 39.942 24.270 1.00 46.62 221 PRO A O 1
ATOM 1810 N N . PRO A 1 222 ? -30.873 38.497 25.323 1.00 43.62 222 PRO A N 1
ATOM 1811 C CA . PRO A 1 222 ? -30.795 39.266 26.560 1.00 43.62 222 PRO A CA 1
ATOM 1812 C C . PRO A 1 222 ? -30.076 40.602 26.324 1.00 43.62 222 PRO A C 1
ATOM 1814 O O . PRO A 1 222 ? -29.122 40.689 25.550 1.00 43.62 222 PRO A O 1
ATOM 1817 N N . LEU A 1 223 ? -30.59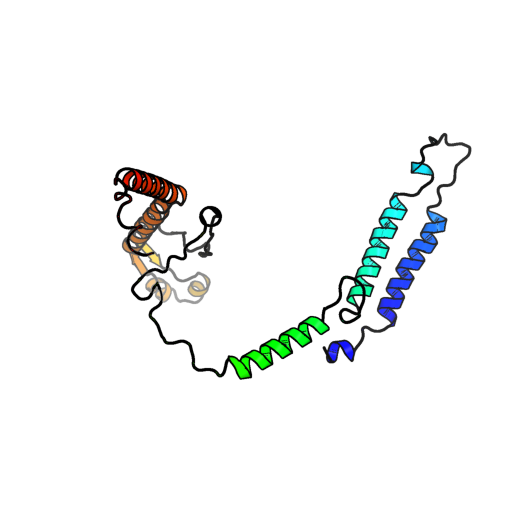3 41.651 26.968 1.00 44.69 223 LEU A N 1
ATOM 1818 C CA . LEU A 1 223 ? -30.122 43.030 26.855 1.00 44.69 223 LEU A CA 1
ATOM 1819 C C . LEU A 1 223 ? -28.643 43.149 27.273 1.00 44.69 223 LEU A C 1
ATOM 1821 O O . LEU A 1 223 ? -28.205 42.543 28.244 1.00 44.69 223 LEU A O 1
ATOM 1825 N N . PHE A 1 224 ? -27.912 43.981 26.536 1.00 44.06 224 PHE A N 1
ATOM 1826 C CA . PHE A 1 224 ? -26.466 44.247 26.568 1.00 44.06 224 PHE A CA 1
ATOM 1827 C C . PHE A 1 224 ? -25.877 44.816 27.888 1.00 44.06 224 PHE A C 1
ATOM 1829 O O . PHE A 1 224 ? -24.793 45.394 27.855 1.00 44.06 224 PHE A O 1
ATOM 1836 N N . GLU A 1 225 ? -26.538 44.692 29.043 1.00 44.94 225 GLU A N 1
ATOM 1837 C CA . GLU A 1 225 ? -26.084 45.334 30.295 1.00 44.94 225 GLU A CA 1
ATOM 1838 C C . GLU A 1 225 ? -25.137 44.481 31.161 1.00 44.94 225 GLU A C 1
ATOM 1840 O O . GLU A 1 225 ? -24.317 45.040 31.885 1.00 44.94 225 GLU A O 1
ATOM 1845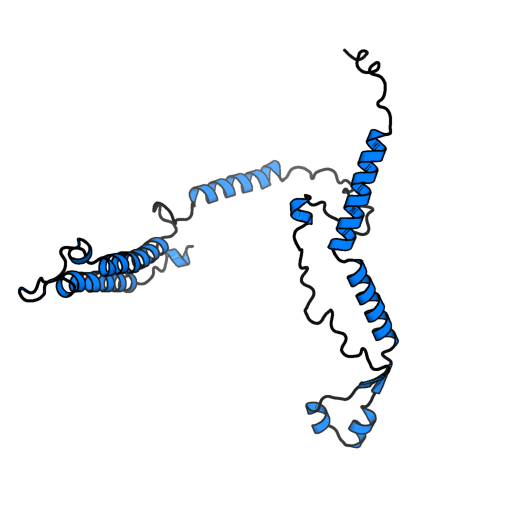 N N . ASP A 1 226 ? -25.137 43.149 31.039 1.00 44.53 226 ASP A N 1
ATOM 1846 C CA . ASP A 1 226 ? -24.378 42.285 31.969 1.00 44.53 226 ASP A CA 1
ATOM 1847 C C . ASP A 1 226 ? -22.873 42.140 31.660 1.00 44.53 226 ASP A C 1
ATOM 1849 O O . ASP A 1 226 ? -22.120 41.580 32.461 1.00 44.53 226 ASP A O 1
ATOM 1853 N N . VAL A 1 227 ? -22.389 42.646 30.519 1.00 48.34 227 VAL A N 1
ATOM 1854 C CA . VAL A 1 227 ? -20.977 42.482 30.106 1.00 48.34 227 VAL A CA 1
ATOM 1855 C C . VAL A 1 227 ? -20.072 43.614 30.620 1.00 48.34 227 VAL A C 1
ATOM 1857 O O . VAL A 1 227 ? -18.861 43.431 30.716 1.00 48.34 227 VAL A O 1
ATOM 1860 N N . MET A 1 228 ? -20.627 44.757 31.037 1.00 41.91 228 MET A N 1
ATOM 1861 C CA . MET A 1 228 ? -19.831 45.926 31.458 1.00 41.91 228 MET A CA 1
ATOM 1862 C C . MET A 1 228 ? -19.444 45.938 32.948 1.00 41.91 228 MET A C 1
ATOM 1864 O O . MET A 1 228 ? -18.754 46.852 33.385 1.00 41.91 228 MET A O 1
ATOM 1868 N N . LEU A 1 229 ? -19.840 44.929 33.733 1.00 45.47 229 LEU A N 1
ATOM 1869 C CA . LEU A 1 229 ? -19.581 44.856 35.183 1.00 45.47 229 LEU A CA 1
ATOM 1870 C C . LEU A 1 229 ? -18.402 43.941 35.579 1.00 45.47 229 LEU A C 1
ATOM 1872 O O . LEU A 1 229 ? -18.225 43.644 36.760 1.00 45.47 229 LEU A O 1
ATOM 1876 N N . LYS A 1 230 ? -17.592 43.479 34.615 1.00 46.66 230 LYS A N 1
ATOM 1877 C CA . LYS A 1 230 ? -16.419 42.609 34.859 1.00 46.66 230 LYS A CA 1
ATOM 1878 C C . LYS A 1 230 ? -15.135 43.033 34.122 1.00 46.66 230 LYS A C 1
ATOM 1880 O O . LYS A 1 230 ? -14.347 42.173 33.729 1.00 46.66 230 LYS A O 1
ATOM 1885 N N . LEU A 1 231 ? -14.912 44.336 33.965 1.00 43.81 231 LEU A N 1
ATOM 1886 C CA . LEU A 1 231 ? -13.584 44.921 33.716 1.00 43.81 231 LEU A CA 1
ATOM 1887 C C . LEU A 1 231 ? -13.167 45.722 34.949 1.00 43.81 231 LEU A C 1
ATOM 1889 O O . LEU A 1 231 ? -11.973 45.641 35.305 1.00 43.81 231 LEU A O 1
#

Organism: NCBI:txid310955